Protein AF-A0A8B7YU16-F1 (afdb_monomer)

Foldseek 3Di:
DPPVVVVVVVVVVVVVCVQPPAPPLPPFDDDFLLRVLLPFQWKFWWAFADWADDPPDDSQAFTWTWTQTQFTLHHDDDDRIATAGQAHNNDNQRHAHRDHRAIWTAGWDADPVGHTYGPRNNHPYRTHHLALRNVLSNCNNRPPCCVGHVPSVVSPPPDPDDDPPPPPPPDDDDDDDDD

Secondary structure (DSSP, 8-state):
--HHHHHHHHHHHHHHGGG------TT-----HHHHHHH-SEEEEEEEEEEEEPTTS-TTTEEEEEEEEEEEEES---SSEEEEEEEES-BTTB-----TT-EEEEEEEE-TTS-EEE--TT-S-SEE---HHHHHHHHHHH--HHHH-HHHHHHH---S-------------------

Organism: Acanthaster planci (NCBI:txid133434)

Nearest PDB structures (foldseek):
  6n9d-assembly1_B  TM=6.594E-01  e=6.783E-03  Homo sapiens
  6xzu-assembly1_B  TM=5.189E-01  e=7.660E-03  Mus musculus
  7s7m-assembly1_B  TM=6.108E-01  e=1.246E-02  Homo sapiens
  7tv9-assembly1_B  TM=4.986E-01  e=6.911E-01  Homo sapiens
  4pz8-assembly1_A  TM=2.673E-01  e=3.573E+00  Schizosaccharomyces pombe 972h-

Radius of gyration: 23.82 Å; Cα contacts (8 Å, |Δi|>4): 298; chains: 1; bounding box: 77×37×72 Å

Mean predicted aligned error: 12.72 Å

InterPro domains:
  IPR040311 Coiled-coil domain-containing protein 3 [PTHR31663] (6-141)

Sequence (179 aa):
MTRLKFLSVMLAVLAFCRVCWPCSVIDWKPMTVAEQAAKAKIIVYGTVEVHHKMPDVPLDRAYIAEMNVTCNLKGDVQPPRINISEAGELTSCHHTLLPVDGTYITFLERNEDGNLVPDEVNYLSVAFPPTKENVQGVAEAVGNLKDKCPQIAHLGNGSKGVSVSVMFILSLTMAAIIL

Solvent-accessible surface area (backbone atoms only — not comparable to full-atom values): 10460 Å² total; per-residue (Å²): 140,68,73,70,62,54,54,56,54,52,51,52,54,59,59,61,55,69,79,63,70,71,67,79,56,79,86,67,61,96,71,54,58,28,61,48,44,57,68,41,62,24,31,37,31,30,33,24,71,46,78,42,74,40,87,100,42,58,61,93,36,17,20,26,35,33,28,42,45,75,25,65,60,37,61,90,80,69,73,54,59,44,61,32,35,70,26,24,52,65,48,90,60,32,53,36,72,70,56,66,78,38,54,32,39,36,31,26,40,63,51,97,86,62,47,37,26,66,54,37,87,71,48,83,59,42,62,39,59,82,42,44,67,49,36,34,23,35,34,74,44,59,47,68,38,56,81,47,32,59,88,55,32,72,50,37,64,68,70,94,75,77,89,74,78,80,76,82,80,80,77,86,78,88,79,88,80,92,132

pLDDT: mean 78.7, std 20.64, range [34.38, 98.31]

Structure (mmCIF, N/CA/C/O backbone):
data_AF-A0A8B7YU16-F1
#
_entry.id   AF-A0A8B7YU16-F1
#
loop_
_atom_site.group_PDB
_atom_site.id
_atom_site.type_symbol
_atom_site.label_atom_id
_atom_site.label_alt_id
_atom_site.label_comp_id
_atom_site.label_asym_id
_atom_site.label_entity_id
_atom_site.label_seq_id
_atom_site.pdbx_PDB_ins_code
_atom_site.Cartn_x
_atom_site.Cartn_y
_atom_site.Cartn_z
_atom_site.occupancy
_atom_site.B_iso_or_equiv
_atom_site.auth_seq_id
_atom_site.auth_comp_id
_atom_site.auth_asym_id
_atom_site.auth_atom_id
_atom_site.pdbx_PDB_model_num
ATOM 1 N N . MET A 1 1 ? 59.399 -3.143 -1.579 1.00 51.62 1 MET A N 1
ATOM 2 C CA . MET A 1 1 ? 58.270 -3.909 -2.167 1.00 51.62 1 MET A CA 1
ATOM 3 C C . MET A 1 1 ? 57.020 -4.000 -1.264 1.00 51.62 1 MET A C 1
ATOM 5 O O . MET A 1 1 ? 56.177 -4.854 -1.490 1.00 51.62 1 MET A O 1
ATOM 9 N N . THR A 1 2 ? 56.819 -3.105 -0.286 1.00 54.03 2 THR A N 1
ATOM 10 C CA . THR A 1 2 ? 55.667 -3.150 0.651 1.00 54.03 2 THR A CA 1
ATOM 11 C C . THR A 1 2 ? 54.651 -2.017 0.467 1.00 54.03 2 THR A C 1
ATOM 13 O O . THR A 1 2 ? 53.505 -2.161 0.874 1.00 54.03 2 THR A O 1
ATOM 16 N N . ARG A 1 3 ? 55.015 -0.914 -0.204 1.00 49.66 3 ARG A N 1
ATOM 17 C CA . ARG A 1 3 ? 54.128 0.254 -0.386 1.00 49.66 3 ARG A CA 1
ATOM 18 C C . ARG A 1 3 ? 53.048 0.080 -1.463 1.00 49.66 3 ARG A C 1
ATOM 20 O O . ARG A 1 3 ? 52.014 0.729 -1.388 1.00 49.66 3 ARG A O 1
ATOM 27 N N . LEU A 1 4 ? 53.248 -0.831 -2.419 1.00 51.53 4 LEU A N 1
ATOM 28 C CA . LEU A 1 4 ? 52.303 -1.062 -3.522 1.00 51.53 4 LEU A CA 1
ATOM 29 C C . LEU A 1 4 ? 51.058 -1.862 -3.085 1.00 51.53 4 LEU A C 1
ATOM 31 O O . LEU A 1 4 ? 49.984 -1.692 -3.651 1.00 51.53 4 LEU A O 1
ATOM 35 N N . LYS A 1 5 ? 51.180 -2.692 -2.038 1.00 50.16 5 LYS A N 1
ATOM 36 C CA . LYS A 1 5 ? 50.068 -3.507 -1.516 1.00 50.16 5 LYS A CA 1
ATOM 37 C C . LYS A 1 5 ? 49.061 -2.695 -0.690 1.00 50.16 5 LYS A C 1
ATOM 39 O O . LYS A 1 5 ? 47.880 -3.011 -0.709 1.00 50.16 5 LYS A O 1
ATOM 44 N N . PHE A 1 6 ? 49.497 -1.621 -0.026 1.00 52.03 6 PHE A N 1
ATOM 45 C CA . PHE A 1 6 ? 48.610 -0.757 0.768 1.00 52.03 6 PHE A CA 1
ATOM 46 C C . PHE A 1 6 ? 47.671 0.099 -0.094 1.00 52.03 6 PHE A C 1
ATOM 48 O O . PHE A 1 6 ? 46.510 0.287 0.264 1.00 52.03 6 PHE A O 1
ATOM 55 N N . LEU A 1 7 ? 48.142 0.565 -1.254 1.00 55.22 7 LEU A N 1
ATOM 56 C CA . LEU A 1 7 ? 47.326 1.343 -2.194 1.00 55.22 7 LEU A CA 1
ATOM 57 C C . LEU A 1 7 ? 46.191 0.508 -2.806 1.00 55.22 7 LEU A C 1
ATOM 59 O O . LEU A 1 7 ? 45.081 1.006 -2.949 1.00 55.22 7 LEU A O 1
ATOM 63 N N . SER A 1 8 ? 46.443 -0.772 -3.094 1.00 56.72 8 SER A N 1
ATOM 64 C CA . SER A 1 8 ? 45.432 -1.702 -3.617 1.00 56.72 8 SER A CA 1
ATOM 65 C C . SER A 1 8 ? 44.295 -1.966 -2.624 1.00 56.72 8 SER A C 1
ATOM 67 O O . SER A 1 8 ? 43.139 -2.027 -3.034 1.00 56.72 8 SER A O 1
ATOM 69 N N . VAL A 1 9 ? 44.606 -2.088 -1.330 1.00 58.31 9 VAL A N 1
ATOM 70 C CA . VAL A 1 9 ? 43.597 -2.316 -0.283 1.00 58.31 9 VAL A CA 1
ATOM 71 C C . VAL A 1 9 ? 42.770 -1.051 -0.042 1.00 58.31 9 VAL A C 1
ATOM 73 O O . VAL A 1 9 ? 41.549 -1.130 0.040 1.00 58.31 9 VAL A O 1
ATOM 76 N N . MET A 1 10 ? 43.400 0.127 -0.016 1.00 57.16 10 MET A N 1
ATOM 77 C CA . MET A 1 10 ? 42.685 1.404 0.128 1.00 57.16 10 MET A CA 1
ATOM 78 C C . MET A 1 10 ? 41.758 1.704 -1.057 1.00 57.16 10 MET A C 1
ATOM 80 O O . MET A 1 10 ? 40.648 2.190 -0.850 1.00 57.16 10 MET A O 1
ATOM 84 N N . LEU A 1 11 ? 42.160 1.365 -2.288 1.00 55.97 11 LEU A N 1
ATOM 85 C CA . LEU A 1 11 ? 41.307 1.539 -3.468 1.00 55.97 11 LEU A CA 1
ATOM 86 C C . LEU A 1 11 ? 40.109 0.572 -3.467 1.00 55.97 11 LEU A C 1
ATOM 88 O O . LEU A 1 11 ? 39.018 0.962 -3.871 1.00 55.97 11 LEU A O 1
ATOM 92 N N . ALA A 1 12 ? 40.287 -0.657 -2.968 1.00 58.22 12 ALA A N 1
ATOM 93 C CA . ALA A 1 12 ? 39.203 -1.631 -2.825 1.00 58.22 12 ALA A CA 1
ATOM 94 C C . ALA A 1 12 ? 38.187 -1.219 -1.743 1.00 58.22 12 ALA A C 1
ATOM 96 O O . ALA A 1 12 ? 36.984 -1.350 -1.955 1.00 58.22 12 ALA A O 1
ATOM 97 N N . VAL A 1 13 ? 38.651 -0.652 -0.623 1.00 56.44 13 VAL A N 1
ATOM 98 C CA . VAL A 1 13 ? 37.781 -0.122 0.445 1.00 56.44 13 VAL A CA 1
ATOM 99 C C . VAL A 1 13 ? 37.020 1.126 -0.024 1.00 56.44 13 VAL A C 1
ATOM 101 O O . VAL A 1 13 ? 35.819 1.238 0.208 1.00 56.44 13 VAL A O 1
ATOM 104 N N . LEU A 1 14 ? 37.672 2.034 -0.759 1.00 55.12 14 LEU A N 1
ATOM 105 C CA . LEU A 1 14 ? 37.019 3.219 -1.335 1.00 55.12 14 LEU A CA 1
ATOM 106 C C . LEU A 1 14 ? 36.038 2.878 -2.470 1.00 55.12 14 LEU A C 1
ATOM 108 O O . LEU A 1 14 ? 35.061 3.601 -2.662 1.00 55.12 14 LEU A O 1
ATOM 112 N N . ALA A 1 15 ? 36.265 1.784 -3.205 1.00 55.97 15 ALA A N 1
ATOM 113 C CA . ALA A 1 15 ? 35.318 1.274 -4.195 1.00 55.97 15 ALA A CA 1
ATOM 114 C C . ALA A 1 15 ? 34.089 0.618 -3.539 1.00 55.97 15 ALA A C 1
ATOM 116 O O . ALA A 1 15 ? 32.978 0.791 -4.036 1.00 55.97 15 ALA A O 1
ATOM 117 N N . PHE A 1 16 ? 34.261 -0.056 -2.395 1.00 50.69 16 PHE A N 1
ATOM 118 C CA . PHE A 1 16 ? 33.157 -0.663 -1.638 1.00 50.69 16 PHE A CA 1
ATOM 119 C C . PHE A 1 16 ? 32.229 0.372 -0.974 1.00 50.69 16 PHE A C 1
ATOM 121 O O . PHE A 1 16 ? 31.035 0.122 -0.834 1.00 50.69 16 PHE A O 1
ATOM 128 N N . CYS A 1 17 ? 32.727 1.565 -0.634 1.00 49.09 17 CYS A N 1
ATOM 129 C CA . CYS A 1 17 ? 31.910 2.627 -0.030 1.00 49.09 17 CYS A CA 1
ATOM 130 C C . CYS A 1 17 ? 31.016 3.399 -1.018 1.00 49.09 17 CYS A C 1
ATOM 132 O O . CYS A 1 17 ? 30.201 4.206 -0.577 1.00 49.09 17 CYS A O 1
ATOM 134 N N . ARG A 1 18 ? 31.128 3.188 -2.339 1.00 48.88 18 ARG A N 1
ATOM 135 C CA . ARG A 1 18 ? 30.272 3.896 -3.316 1.00 48.88 18 ARG A CA 1
ATOM 136 C C . ARG A 1 18 ? 28.843 3.354 -3.408 1.00 48.88 18 ARG A C 1
ATOM 138 O O . ARG A 1 18 ? 28.005 4.019 -4.003 1.00 48.88 18 ARG A O 1
ATOM 145 N N . VAL A 1 19 ? 28.563 2.188 -2.822 1.00 53.03 19 VAL A N 1
ATOM 146 C CA . VAL A 1 19 ? 27.235 1.543 -2.869 1.00 53.03 19 VAL A CA 1
ATOM 147 C C . VAL A 1 19 ? 26.392 1.848 -1.620 1.00 53.03 19 VAL A C 1
ATOM 149 O O . VAL A 1 19 ? 25.196 1.594 -1.604 1.00 53.03 19 VAL A O 1
ATOM 152 N N . CYS A 1 20 ? 26.973 2.480 -0.599 1.00 48.78 20 CYS A N 1
ATOM 153 C CA . CYS A 1 20 ? 26.235 2.967 0.562 1.00 48.78 20 CYS A CA 1
ATOM 154 C C . CYS A 1 20 ? 26.074 4.482 0.457 1.00 48.78 20 CYS A C 1
ATOM 156 O O . CYS A 1 20 ? 26.735 5.227 1.176 1.00 48.78 20 CYS A O 1
ATOM 158 N N . TRP A 1 21 ? 25.219 4.959 -0.448 1.00 47.16 21 TRP A N 1
ATOM 159 C CA . TRP A 1 21 ? 24.573 6.244 -0.193 1.00 47.16 21 TRP A CA 1
ATOM 160 C C . TRP A 1 21 ? 23.462 5.944 0.814 1.00 47.16 21 TRP A C 1
ATOM 162 O O . TRP A 1 21 ? 22.454 5.342 0.431 1.00 47.16 21 TRP A O 1
ATOM 172 N N . PRO A 1 22 ? 23.656 6.239 2.117 1.00 54.41 22 PRO A N 1
ATOM 173 C CA . PRO A 1 22 ? 22.547 6.148 3.048 1.00 54.41 22 PRO A CA 1
ATOM 174 C C . PRO A 1 22 ? 21.456 7.073 2.523 1.00 54.41 22 PRO A C 1
ATOM 176 O O . PRO A 1 22 ? 21.757 8.134 1.970 1.00 54.41 22 PRO A O 1
ATOM 179 N N . CYS A 1 23 ? 20.200 6.679 2.691 1.00 58.44 23 CYS A N 1
ATOM 180 C CA . CYS A 1 23 ? 19.100 7.607 2.502 1.00 58.44 23 CYS A CA 1
ATOM 181 C C . CYS A 1 23 ? 19.334 8.795 3.411 1.00 58.44 23 CYS A C 1
ATOM 183 O O . CYS A 1 23 ? 19.120 8.720 4.620 1.00 58.44 23 CYS A O 1
ATOM 185 N N . SER A 1 24 ? 19.821 9.888 2.834 1.00 54.00 24 SER A N 1
ATOM 186 C CA . SER A 1 24 ? 19.860 11.163 3.517 1.00 54.00 24 SER A CA 1
ATOM 187 C C . SER A 1 24 ? 18.452 11.713 3.446 1.00 54.00 24 SER A C 1
ATOM 189 O O . SER A 1 24 ? 18.158 12.628 2.679 1.00 54.00 24 SER A O 1
ATOM 191 N N . VAL A 1 25 ? 17.567 11.124 4.240 1.00 58.50 25 VAL A N 1
ATOM 192 C CA . VAL A 1 25 ? 16.326 11.783 4.585 1.00 58.50 25 VAL A CA 1
ATOM 193 C C . VAL A 1 25 ? 16.723 12.914 5.532 1.00 58.50 25 VAL A C 1
ATOM 195 O O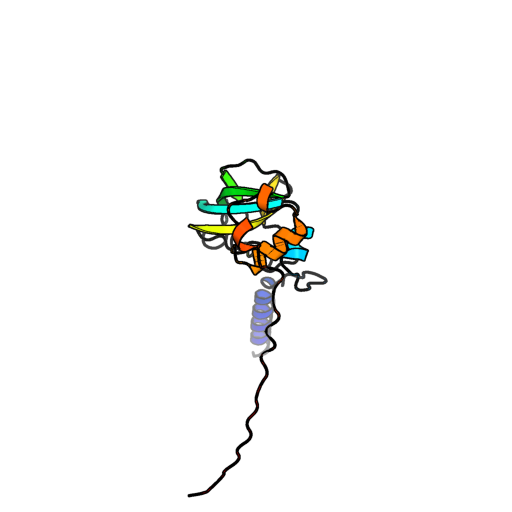 . VAL A 1 25 ? 16.916 12.712 6.731 1.00 58.50 25 VAL A O 1
ATOM 198 N N . ILE A 1 26 ? 16.999 14.085 4.958 1.00 55.53 26 ILE A N 1
ATOM 199 C CA . ILE A 1 26 ? 17.327 15.291 5.720 1.00 55.53 26 ILE A CA 1
ATOM 200 C C . ILE A 1 26 ? 16.131 15.551 6.649 1.00 55.53 26 ILE A C 1
ATOM 202 O O . ILE A 1 26 ? 14.987 15.526 6.199 1.00 55.53 26 ILE A O 1
ATOM 206 N N . ASP A 1 27 ? 16.394 15.723 7.947 1.00 64.88 27 ASP A N 1
ATOM 207 C CA . ASP A 1 27 ? 15.379 15.936 8.990 1.00 64.88 27 ASP A CA 1
ATOM 208 C C . ASP A 1 27 ? 14.404 14.761 9.230 1.00 64.88 27 ASP A C 1
ATOM 210 O O . ASP A 1 27 ? 13.231 14.966 9.567 1.00 64.88 27 ASP A O 1
ATOM 214 N N . TRP A 1 28 ? 14.875 13.510 9.106 1.00 70.19 28 TRP A N 1
ATOM 215 C CA . TRP A 1 28 ? 14.060 12.347 9.480 1.00 70.19 28 TRP A CA 1
ATOM 216 C C . TRP A 1 28 ? 13.655 12.370 10.953 1.00 70.19 28 TRP A C 1
ATOM 218 O O . TRP A 1 28 ? 14.490 12.473 11.857 1.00 70.19 28 TRP A O 1
ATOM 228 N N . LYS A 1 29 ? 12.355 12.209 11.199 1.00 75.56 29 LYS A N 1
ATOM 229 C CA . LYS A 1 29 ? 11.795 12.011 12.533 1.00 75.56 29 LYS A CA 1
ATOM 230 C C . LYS A 1 29 ? 10.679 10.971 12.446 1.00 75.56 29 LYS A C 1
ATOM 232 O O . LYS A 1 29 ? 9.865 11.064 11.528 1.00 75.56 29 LYS A O 1
ATOM 237 N N . PRO A 1 30 ? 10.583 10.030 13.404 1.00 77.38 30 PRO A N 1
ATOM 238 C CA . PRO A 1 30 ? 9.468 9.095 13.445 1.00 77.38 30 PRO A CA 1
ATOM 239 C C . PRO A 1 30 ? 8.135 9.848 13.467 1.00 77.38 30 PRO A C 1
ATOM 241 O O . PRO A 1 30 ? 7.956 10.757 14.282 1.00 77.38 30 PRO A O 1
ATOM 244 N N . MET A 1 31 ? 7.213 9.451 12.593 1.00 85.25 31 MET A N 1
ATOM 245 C CA . MET A 1 31 ? 5.842 9.959 12.558 1.00 85.25 31 MET A CA 1
ATOM 246 C C . MET A 1 31 ? 4.865 8.843 12.901 1.00 85.25 31 MET A C 1
ATOM 248 O O . MET A 1 31 ? 5.019 7.700 12.464 1.00 85.25 31 MET A O 1
ATOM 252 N N . THR A 1 32 ? 3.841 9.193 13.666 1.00 89.50 32 THR A N 1
ATOM 253 C CA . THR A 1 32 ? 2.701 8.325 13.961 1.00 89.50 32 THR A CA 1
ATOM 254 C C . THR A 1 32 ? 1.875 8.058 12.702 1.00 89.50 32 THR A C 1
ATOM 256 O O . THR A 1 32 ? 1.893 8.838 11.751 1.00 89.50 32 THR A O 1
ATOM 259 N N . VAL A 1 33 ? 1.087 6.980 12.706 1.00 90.56 33 VAL A N 1
ATOM 260 C CA . VAL A 1 33 ? 0.175 6.658 11.593 1.00 90.56 33 VAL A CA 1
ATOM 261 C C . VAL A 1 33 ? -0.801 7.805 11.312 1.00 90.56 33 VAL A C 1
ATOM 263 O O . VAL A 1 33 ? -1.093 8.078 10.153 1.00 90.56 33 VAL A O 1
ATOM 266 N N . ALA A 1 34 ? -1.262 8.519 12.344 1.00 91.56 34 ALA A N 1
ATOM 267 C CA . ALA A 1 34 ? -2.143 9.676 12.187 1.00 91.56 34 ALA A CA 1
ATOM 268 C C . ALA A 1 34 ? -1.462 10.835 11.442 1.00 91.56 34 ALA A C 1
ATOM 270 O O . ALA A 1 34 ? -2.034 11.397 10.509 1.00 91.56 34 ALA A O 1
ATOM 271 N N . GLU A 1 35 ? -0.219 11.166 11.806 1.00 91.06 35 GLU A N 1
ATOM 272 C CA . GLU A 1 35 ? 0.568 12.202 11.125 1.00 91.06 35 GLU A CA 1
ATOM 273 C C . GLU A 1 35 ? 0.855 11.829 9.666 1.00 91.06 35 GLU A C 1
ATOM 275 O O . GLU A 1 35 ? 0.750 12.677 8.777 1.00 91.06 35 GLU A O 1
ATOM 280 N N . GLN A 1 36 ? 1.170 10.557 9.412 1.00 90.94 36 GLN A N 1
ATOM 281 C CA . GLN A 1 36 ? 1.380 10.038 8.063 1.00 90.94 36 GLN A CA 1
ATOM 282 C C . GLN A 1 36 ? 0.087 10.089 7.238 1.00 90.94 36 GLN A C 1
ATOM 284 O O . GLN A 1 36 ? 0.076 10.648 6.146 1.00 90.94 36 GLN A O 1
ATOM 289 N N . ALA A 1 37 ? -1.036 9.617 7.784 1.00 92.38 37 ALA A N 1
ATOM 290 C CA . ALA A 1 37 ? -2.339 9.655 7.121 1.00 92.38 37 ALA A CA 1
ATOM 291 C C . ALA A 1 37 ? -2.823 11.095 6.840 1.00 92.38 37 ALA A C 1
ATOM 293 O O . ALA A 1 37 ? -3.486 11.368 5.832 1.00 92.38 37 ALA A O 1
ATOM 294 N N . ALA A 1 38 ? -2.479 12.053 7.707 1.00 92.31 38 ALA A N 1
ATOM 295 C CA . ALA A 1 38 ? -2.780 13.463 7.480 1.00 92.31 38 ALA A CA 1
ATOM 296 C C . ALA A 1 38 ? -2.050 14.004 6.238 1.00 92.31 38 ALA A C 1
ATOM 298 O O . ALA A 1 38 ? -2.657 14.732 5.445 1.00 92.31 38 ALA A O 1
ATOM 299 N N . LYS A 1 39 ? -0.790 13.597 6.032 1.00 91.38 39 LYS A N 1
ATOM 300 C CA . LYS A 1 39 ? 0.047 13.995 4.888 1.00 91.38 39 LYS A CA 1
ATOM 301 C C . LYS A 1 39 ? -0.255 13.225 3.604 1.00 91.38 39 LYS A C 1
ATOM 303 O O . LYS A 1 39 ? -0.237 13.832 2.536 1.00 91.38 39 LYS A O 1
ATOM 308 N N . ALA A 1 40 ? -0.585 11.941 3.717 1.00 92.31 40 ALA A N 1
ATOM 309 C CA . ALA A 1 40 ? -0.841 11.062 2.584 1.00 92.31 40 ALA A CA 1
ATOM 310 C C . ALA A 1 40 ? -1.929 11.628 1.668 1.00 92.31 40 ALA A C 1
ATOM 312 O O . ALA A 1 40 ? -3.003 12.029 2.130 1.00 92.31 40 ALA A O 1
ATOM 313 N N . LYS A 1 41 ? -1.677 11.654 0.359 1.00 93.62 41 LYS A N 1
ATOM 314 C CA . LYS A 1 41 ? -2.662 12.141 -0.624 1.00 93.62 41 LYS A CA 1
ATOM 315 C C . LYS A 1 41 ? -3.725 11.090 -0.915 1.00 93.62 41 LYS A C 1
ATOM 317 O O . LYS A 1 41 ? -4.895 11.438 -1.080 1.00 93.62 41 LYS A O 1
ATOM 322 N N . ILE A 1 42 ? -3.320 9.822 -0.963 1.00 95.88 42 ILE A N 1
ATOM 323 C CA . ILE A 1 42 ? -4.186 8.683 -1.253 1.00 95.88 42 ILE A CA 1
ATOM 324 C C . ILE A 1 42 ? -4.045 7.661 -0.124 1.00 95.88 42 ILE A C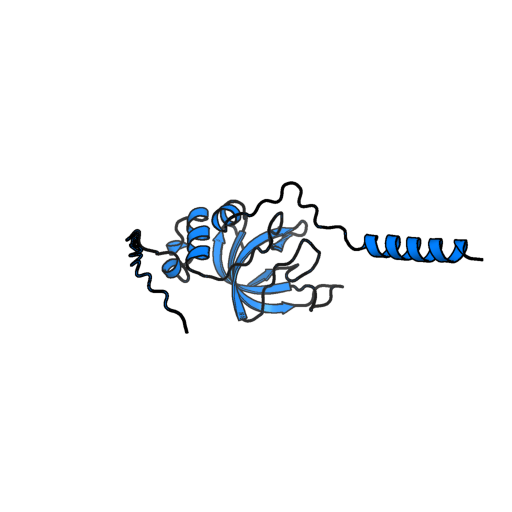 1
ATOM 326 O O . ILE A 1 42 ? -2.938 7.347 0.305 1.00 95.88 42 ILE A O 1
ATOM 330 N N . ILE A 1 43 ? -5.173 7.151 0.368 1.00 96.19 43 ILE A N 1
ATOM 331 C CA . ILE A 1 43 ? -5.220 6.102 1.389 1.00 96.19 43 ILE A CA 1
ATOM 332 C C . ILE A 1 43 ? -6.248 5.069 0.954 1.00 96.19 43 ILE A C 1
ATOM 334 O O . ILE A 1 43 ? -7.432 5.382 0.807 1.00 96.19 43 ILE A O 1
ATOM 338 N N . VAL A 1 44 ? -5.803 3.827 0.812 1.00 96.94 44 VAL A N 1
ATOM 339 C CA . VAL A 1 44 ? -6.652 2.696 0.435 1.00 96.94 44 VAL A CA 1
ATOM 340 C C . VAL A 1 44 ? -6.589 1.604 1.489 1.00 96.94 44 VAL A C 1
ATOM 342 O O . VAL A 1 44 ? -5.606 1.477 2.215 1.00 96.94 44 VAL A O 1
ATOM 345 N N . TYR A 1 45 ? -7.654 0.816 1.573 1.00 96.94 45 TYR A N 1
ATOM 346 C CA . TYR A 1 45 ? -7.690 -0.423 2.335 1.00 96.94 45 TYR A CA 1
ATOM 347 C C . TYR A 1 45 ? -8.064 -1.569 1.402 1.00 96.94 45 TYR A C 1
ATOM 349 O O . TYR A 1 45 ? -9.077 -1.487 0.701 1.00 96.94 45 TYR A O 1
ATOM 357 N N . GLY A 1 46 ? -7.260 -2.627 1.392 1.00 97.25 46 GLY A N 1
ATOM 358 C CA . GLY A 1 46 ? -7.449 -3.738 0.470 1.00 97.25 46 GLY A CA 1
ATOM 359 C C . GLY A 1 46 ? -6.510 -4.906 0.718 1.00 97.25 46 GLY A C 1
ATOM 360 O O . GLY A 1 46 ? -5.654 -4.863 1.606 1.00 97.25 46 GLY A O 1
ATOM 361 N N . THR A 1 47 ? -6.693 -5.947 -0.086 1.00 98.25 47 THR A N 1
ATOM 362 C CA . THR A 1 47 ? -5.921 -7.192 -0.036 1.00 98.25 47 THR A CA 1
ATOM 363 C C . THR A 1 47 ? -5.059 -7.314 -1.285 1.00 98.25 47 THR A C 1
ATOM 365 O O . THR A 1 47 ? -5.524 -7.047 -2.392 1.00 98.25 47 THR A O 1
ATOM 368 N N . VAL A 1 48 ? -3.798 -7.698 -1.117 1.00 98.25 48 VAL A N 1
ATOM 369 C CA . VAL A 1 48 ? -2.876 -7.940 -2.231 1.00 98.25 48 VAL A CA 1
ATOM 370 C C . VAL A 1 48 ? -3.179 -9.308 -2.833 1.00 98.25 48 VAL A C 1
ATOM 372 O O . VAL A 1 48 ? -3.130 -10.311 -2.126 1.00 98.25 48 VAL A O 1
ATOM 375 N N . GLU A 1 49 ? -3.478 -9.358 -4.129 1.00 97.88 49 GLU A N 1
ATOM 376 C CA . GLU A 1 49 ? -3.832 -10.608 -4.815 1.00 97.88 49 GLU A CA 1
ATOM 377 C C . GLU A 1 49 ? -2.627 -11.220 -5.537 1.00 97.88 49 GLU A C 1
ATOM 379 O O . GLU A 1 49 ? -2.422 -12.430 -5.488 1.00 97.88 49 GLU A O 1
ATOM 384 N N . VAL A 1 50 ? -1.829 -10.399 -6.227 1.00 97.62 50 VAL A N 1
ATOM 385 C CA . VAL A 1 50 ? -0.751 -10.875 -7.108 1.00 97.62 50 VAL A CA 1
ATOM 386 C C . VAL A 1 50 ? 0.423 -9.897 -7.121 1.00 97.62 50 VAL A C 1
ATOM 388 O O . VAL A 1 50 ? 0.247 -8.682 -7.034 1.00 97.62 50 VAL A O 1
ATOM 391 N N . HIS A 1 51 ? 1.635 -10.435 -7.282 1.00 97.62 51 HIS A N 1
ATOM 392 C CA . HIS A 1 51 ? 2.825 -9.664 -7.643 1.00 97.62 51 HIS A CA 1
ATOM 393 C C . HIS A 1 51 ? 3.139 -9.824 -9.124 1.00 97.62 51 HIS A C 1
ATOM 395 O O . HIS A 1 51 ? 3.266 -10.941 -9.628 1.00 97.62 51 HIS A O 1
ATOM 401 N N . HIS A 1 52 ? 3.339 -8.702 -9.804 1.00 96.44 52 HIS A N 1
ATOM 402 C CA . HIS A 1 52 ? 3.824 -8.660 -11.175 1.00 96.44 52 HIS A CA 1
ATOM 403 C C . HIS A 1 52 ? 5.262 -8.158 -11.209 1.00 96.44 52 HIS A C 1
ATOM 405 O O . HIS A 1 52 ? 5.691 -7.333 -10.398 1.00 96.44 52 HIS A O 1
ATOM 411 N N . LYS A 1 53 ? 6.021 -8.647 -12.187 1.00 94.50 53 LYS A N 1
ATOM 412 C CA . LYS A 1 53 ? 7.410 -8.243 -12.377 1.00 94.50 53 LYS A CA 1
ATOM 413 C C . LYS A 1 53 ? 7.487 -6.813 -12.925 1.00 94.50 53 LYS A C 1
ATOM 415 O O . LYS A 1 53 ? 6.815 -6.487 -13.900 1.00 94.50 53 LYS A O 1
ATOM 420 N N . MET A 1 54 ? 8.371 -6.001 -12.351 1.00 91.50 54 MET A N 1
ATOM 421 C CA . MET A 1 54 ? 8.769 -4.717 -12.931 1.00 91.50 54 MET A CA 1
ATOM 422 C C . MET A 1 54 ? 9.794 -4.917 -14.064 1.00 91.50 54 MET A C 1
ATOM 424 O O . MET A 1 54 ? 10.624 -5.831 -13.987 1.00 91.50 54 MET A O 1
ATOM 428 N N . PRO A 1 55 ? 9.789 -4.075 -15.112 1.00 89.81 55 PRO A N 1
ATOM 429 C CA . PRO A 1 55 ? 10.857 -4.075 -16.109 1.00 89.81 55 PRO A CA 1
ATOM 430 C C . PRO A 1 55 ? 12.222 -3.908 -15.434 1.00 89.81 55 PRO A C 1
ATOM 432 O O . PRO A 1 55 ? 12.377 -3.070 -14.553 1.00 89.81 55 PRO A O 1
ATOM 435 N N . ASP A 1 56 ? 13.191 -4.738 -15.819 1.00 88.62 56 ASP A N 1
ATOM 436 C CA . ASP A 1 56 ? 14.597 -4.646 -15.392 1.00 88.62 56 ASP A CA 1
ATOM 437 C C . ASP A 1 56 ? 14.886 -4.735 -13.879 1.00 88.62 56 ASP A C 1
ATOM 439 O O . ASP A 1 56 ? 16.045 -4.645 -13.468 1.00 88.62 56 ASP A O 1
ATOM 443 N N . VAL A 1 57 ? 13.878 -5.018 -13.047 1.00 87.75 57 VAL A N 1
ATOM 444 C CA . VAL A 1 57 ? 14.044 -5.253 -11.608 1.00 87.75 57 VAL A CA 1
ATOM 445 C C . VAL A 1 57 ? 13.671 -6.703 -11.264 1.00 87.75 57 VAL A C 1
ATOM 447 O O . VAL A 1 57 ? 12.618 -7.198 -11.681 1.00 87.75 57 VAL A O 1
ATOM 450 N N . PRO A 1 58 ? 14.541 -7.440 -10.550 1.00 86.75 58 PRO A N 1
ATOM 451 C CA . PRO A 1 58 ? 14.207 -8.760 -10.024 1.00 86.75 58 PRO A CA 1
ATOM 452 C C . PRO A 1 58 ? 13.001 -8.714 -9.072 1.00 86.75 58 PRO A C 1
ATOM 454 O O . PRO A 1 58 ? 12.902 -7.809 -8.246 1.00 86.75 58 PRO A O 1
ATOM 457 N N . LEU A 1 59 ? 12.104 -9.702 -9.178 1.00 85.81 59 LEU A N 1
ATOM 458 C CA . LEU A 1 59 ? 10.851 -9.758 -8.407 1.00 85.81 59 LEU A CA 1
ATOM 459 C C . LEU A 1 59 ? 11.086 -9.838 -6.889 1.00 85.81 59 LEU A C 1
ATOM 461 O O . LEU A 1 59 ? 10.300 -9.316 -6.112 1.00 85.81 59 LEU A O 1
ATOM 465 N N . ASP A 1 60 ? 12.172 -10.486 -6.472 1.00 87.75 60 ASP A N 1
ATOM 466 C CA . ASP A 1 60 ? 12.609 -10.593 -5.077 1.00 87.75 60 ASP A CA 1
ATOM 467 C C . ASP A 1 60 ? 13.095 -9.260 -4.494 1.00 87.75 60 ASP A C 1
ATOM 469 O O . ASP A 1 60 ? 13.177 -9.124 -3.277 1.00 87.75 60 ASP A O 1
ATOM 473 N N . ARG A 1 61 ? 13.399 -8.279 -5.353 1.00 88.81 61 ARG A N 1
ATOM 474 C CA . ARG A 1 61 ? 13.756 -6.922 -4.945 1.00 88.81 61 ARG A CA 1
ATOM 475 C C . ARG A 1 61 ? 12.542 -6.008 -4.950 1.00 88.81 61 ARG A C 1
ATOM 477 O O . ARG A 1 61 ? 12.223 -5.437 -3.919 1.00 88.81 61 ARG A O 1
ATOM 484 N N . ALA A 1 62 ? 11.878 -5.857 -6.092 1.00 93.06 62 ALA A N 1
ATOM 485 C CA . ALA A 1 62 ? 10.713 -4.990 -6.211 1.00 93.06 62 ALA A CA 1
ATOM 486 C C . ALA A 1 62 ? 9.714 -5.515 -7.241 1.00 93.06 62 ALA A C 1
ATOM 488 O O . ALA A 1 62 ? 10.057 -6.267 -8.158 1.00 93.06 62 ALA A O 1
ATOM 489 N N . TYR A 1 63 ? 8.463 -5.107 -7.081 1.00 95.88 63 TYR A N 1
ATOM 490 C CA . TYR A 1 63 ? 7.339 -5.628 -7.838 1.00 95.88 63 TYR A CA 1
ATOM 491 C C . TYR A 1 63 ? 6.213 -4.604 -7.957 1.00 95.88 63 TYR A C 1
ATOM 493 O O . TYR A 1 63 ? 6.140 -3.612 -7.233 1.00 95.88 63 TYR A O 1
ATOM 501 N N . ILE A 1 64 ? 5.307 -4.877 -8.892 1.00 97.06 64 ILE A N 1
ATOM 502 C CA . ILE A 1 64 ? 4.002 -4.226 -8.947 1.00 97.06 64 ILE A CA 1
ATOM 503 C C . ILE A 1 64 ? 3.042 -5.102 -8.142 1.00 97.06 64 ILE A C 1
ATOM 505 O O . ILE A 1 64 ? 2.824 -6.261 -8.494 1.00 97.06 64 ILE A O 1
ATOM 509 N N . ALA A 1 65 ? 2.478 -4.573 -7.062 1.00 97.56 65 ALA A N 1
ATOM 510 C CA . ALA A 1 65 ? 1.456 -5.261 -6.282 1.00 97.56 65 ALA A CA 1
ATOM 511 C C . ALA A 1 65 ? 0.067 -4.950 -6.857 1.00 97.56 65 ALA A C 1
ATOM 513 O O . ALA A 1 65 ? -0.368 -3.797 -6.850 1.00 97.56 65 ALA A O 1
ATOM 514 N N . GLU A 1 66 ? -0.638 -5.971 -7.342 1.00 97.94 66 GLU A N 1
ATOM 515 C CA . GLU A 1 66 ? -2.059 -5.865 -7.673 1.00 97.94 66 GLU A CA 1
ATOM 516 C C . GLU A 1 66 ? -2.868 -6.004 -6.382 1.00 97.94 66 GLU A C 1
ATOM 518 O O . GLU A 1 66 ? -2.836 -7.041 -5.712 1.00 97.94 66 GLU A O 1
ATOM 523 N N . MET A 1 67 ? -3.581 -4.942 -6.021 1.00 98.31 67 MET A N 1
ATOM 524 C CA . MET A 1 67 ? -4.406 -4.887 -4.821 1.00 98.31 67 MET A CA 1
ATOM 525 C C . MET A 1 67 ? -5.880 -4.807 -5.195 1.00 98.31 67 MET A C 1
ATOM 527 O O . MET A 1 67 ? -6.297 -3.948 -5.976 1.00 98.31 67 MET A O 1
ATOM 531 N N . ASN A 1 68 ? -6.675 -5.656 -4.555 1.00 97.81 68 ASN A N 1
ATOM 532 C CA . ASN A 1 68 ? -8.121 -5.561 -4.533 1.00 97.81 68 ASN A CA 1
ATOM 533 C C . ASN A 1 68 ? -8.550 -4.594 -3.424 1.00 97.81 68 ASN A C 1
ATOM 535 O O . ASN A 1 68 ? -8.452 -4.884 -2.229 1.00 97.81 68 ASN A O 1
ATOM 539 N N . VAL A 1 69 ? -8.958 -3.399 -3.836 1.00 97.12 69 VAL A N 1
ATOM 540 C CA . VAL A 1 69 ? -9.347 -2.288 -2.975 1.00 97.12 69 VAL A CA 1
ATOM 541 C C . VAL A 1 69 ? -10.758 -2.512 -2.459 1.00 97.12 69 VAL A C 1
ATOM 543 O O . VAL A 1 69 ? -11.743 -2.392 -3.187 1.00 97.12 69 VAL A O 1
ATOM 546 N N . THR A 1 70 ? -10.850 -2.741 -1.156 1.00 95.88 70 THR A N 1
ATOM 547 C CA . THR A 1 70 ? -12.114 -2.834 -0.426 1.00 95.88 70 THR A CA 1
ATOM 548 C C . THR A 1 70 ? -12.683 -1.449 -0.132 1.00 95.88 70 THR A C 1
ATOM 550 O O . THR A 1 70 ? -13.892 -1.243 -0.219 1.00 95.88 70 THR A O 1
ATOM 553 N N . CYS A 1 71 ? -11.824 -0.489 0.223 1.00 93.81 71 CYS A N 1
ATOM 554 C CA . CYS A 1 71 ? -12.241 0.868 0.558 1.00 93.81 71 CYS A CA 1
ATOM 555 C C . CYS A 1 71 ? -11.243 1.917 0.076 1.00 93.81 71 CYS A C 1
ATOM 557 O O . CYS A 1 71 ? -10.035 1.785 0.274 1.00 93.81 71 CYS A O 1
ATOM 559 N N . ASN A 1 72 ? -11.773 3.020 -0.446 1.00 94.12 72 ASN A N 1
ATOM 560 C CA . ASN A 1 72 ? -11.009 4.234 -0.688 1.00 94.12 72 ASN A CA 1
ATOM 561 C C . ASN A 1 72 ? -11.261 5.231 0.457 1.00 94.12 72 ASN A C 1
ATOM 563 O O . ASN A 1 72 ? -12.364 5.758 0.613 1.00 94.12 72 ASN A O 1
ATOM 567 N N . LEU A 1 73 ? -10.252 5.447 1.299 1.00 94.38 73 LEU A N 1
ATOM 568 C CA . LEU A 1 73 ? -10.366 6.246 2.520 1.00 94.38 73 LEU A CA 1
ATOM 569 C C . LEU A 1 73 ? -10.085 7.729 2.248 1.00 94.38 73 LEU A C 1
ATOM 571 O O . LEU A 1 73 ? -10.762 8.606 2.800 1.00 94.38 73 LEU A O 1
ATOM 575 N N . LYS A 1 74 ? -9.118 8.022 1.376 1.00 94.31 74 LYS A N 1
ATOM 576 C CA . LYS A 1 74 ? -8.700 9.380 1.007 1.00 94.31 74 LYS A CA 1
ATOM 577 C C . LYS A 1 74 ? -8.131 9.384 -0.409 1.00 94.31 74 LYS A C 1
ATOM 579 O O . LYS A 1 74 ? -7.447 8.442 -0.793 1.00 94.31 74 LYS A O 1
ATOM 584 N N . GLY A 1 75 ? -8.351 10.479 -1.134 1.00 92.75 75 GLY A N 1
ATOM 585 C CA . GLY A 1 75 ? -7.941 10.607 -2.532 1.00 92.75 75 GLY A CA 1
ATOM 586 C C . GLY A 1 75 ? -8.826 9.787 -3.468 1.00 92.75 75 GLY A C 1
ATOM 587 O O . GLY A 1 75 ? -9.783 9.158 -3.027 1.00 92.75 75 GLY A O 1
ATOM 588 N N . ASP A 1 76 ? -8.507 9.808 -4.760 1.00 88.56 76 ASP A N 1
ATOM 589 C CA . ASP A 1 76 ? -9.258 9.086 -5.786 1.00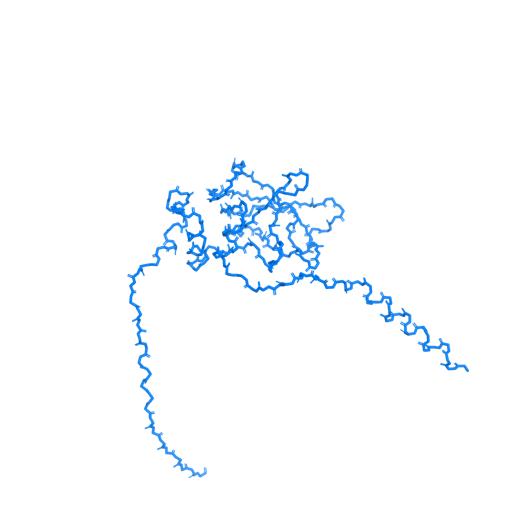 88.56 76 ASP A CA 1
ATOM 590 C C . ASP A 1 76 ? -8.390 8.024 -6.462 1.00 88.56 76 ASP A C 1
ATOM 592 O O . ASP A 1 76 ? -7.338 8.305 -7.055 1.00 88.56 76 ASP A O 1
ATOM 596 N N . VAL A 1 77 ? -8.880 6.789 -6.399 1.00 90.81 77 VAL A N 1
ATOM 597 C CA . VAL A 1 77 ? -8.373 5.625 -7.129 1.00 90.81 77 VAL A CA 1
ATOM 598 C C . VAL A 1 77 ? -9.526 4.960 -7.874 1.00 90.81 77 VAL A C 1
ATOM 600 O O . VAL A 1 77 ? -10.685 5.174 -7.528 1.00 90.81 77 VAL A O 1
ATOM 603 N N . GLN A 1 78 ? -9.220 4.167 -8.902 1.00 85.25 78 GLN A N 1
ATOM 604 C CA . GLN A 1 78 ? -10.222 3.408 -9.655 1.00 85.25 78 GLN A CA 1
ATOM 605 C C . GLN A 1 78 ? -10.316 1.974 -9.096 1.00 85.25 78 GLN A C 1
ATOM 607 O O . GLN A 1 78 ? -9.485 1.143 -9.452 1.00 85.25 78 GLN A O 1
ATOM 612 N N . PRO A 1 79 ? -11.270 1.670 -8.195 1.00 84.62 79 PRO A N 1
ATOM 613 C CA . PRO A 1 79 ? -11.526 0.309 -7.721 1.00 84.62 79 PRO A CA 1
ATOM 614 C C . PRO A 1 79 ? -12.178 -0.561 -8.819 1.00 84.62 79 PRO A C 1
ATOM 616 O O . PRO A 1 79 ? -12.680 -0.027 -9.811 1.00 84.62 79 PRO A O 1
ATOM 619 N N . PRO A 1 80 ? -12.237 -1.897 -8.650 1.00 91.12 80 PRO A N 1
ATOM 620 C CA . PRO A 1 80 ? -11.816 -2.654 -7.468 1.00 91.12 80 PRO A CA 1
ATOM 621 C C . PRO A 1 80 ? -10.334 -3.017 -7.464 1.00 91.12 80 PRO A C 1
ATOM 623 O O . PRO A 1 80 ? -9.828 -3.395 -6.422 1.00 91.12 80 PRO A O 1
ATOM 626 N N . ARG A 1 81 ? -9.623 -2.907 -8.588 1.00 95.94 81 ARG A N 1
ATOM 627 C CA . ARG A 1 81 ? -8.227 -3.345 -8.689 1.00 95.94 81 ARG A CA 1
ATOM 628 C C . ARG A 1 81 ? -7.320 -2.191 -9.045 1.00 95.94 81 ARG A C 1
ATOM 630 O O . ARG A 1 81 ? -7.576 -1.478 -10.010 1.00 95.94 81 ARG A O 1
ATOM 637 N N . ILE A 1 82 ? -6.248 -2.050 -8.281 1.00 97.19 82 ILE A N 1
ATOM 638 C CA . ILE A 1 82 ? -5.197 -1.073 -8.538 1.00 97.19 82 ILE A CA 1
ATOM 639 C C . ILE A 1 82 ? -3.847 -1.773 -8.611 1.00 97.19 82 ILE A C 1
ATOM 641 O O . ILE A 1 82 ? -3.631 -2.791 -7.957 1.00 97.19 82 ILE A O 1
ATOM 645 N N . ASN A 1 83 ? -2.933 -1.172 -9.363 1.00 97.38 83 ASN A N 1
ATOM 646 C CA . ASN A 1 83 ? -1.537 -1.576 -9.408 1.00 97.38 83 ASN A CA 1
ATOM 647 C C . ASN A 1 83 ? -0.713 -0.565 -8.622 1.00 97.38 83 ASN A C 1
ATOM 649 O O . ASN A 1 83 ? -0.738 0.623 -8.941 1.00 97.38 83 ASN A O 1
ATOM 653 N N . ILE A 1 84 ? -0.009 -1.048 -7.604 1.00 96.56 84 ILE A N 1
ATOM 654 C CA . ILE A 1 84 ? 0.942 -0.274 -6.813 1.00 96.56 84 ILE A CA 1
ATOM 655 C C . ILE A 1 84 ? 2.333 -0.652 -7.312 1.00 96.56 84 ILE A C 1
ATOM 657 O O . ILE A 1 84 ? 2.806 -1.760 -7.065 1.00 96.56 84 ILE A O 1
ATOM 661 N N . SER A 1 85 ? 2.955 0.242 -8.068 1.00 94.94 85 SER A N 1
ATOM 662 C CA . SER A 1 85 ? 4.323 0.081 -8.557 1.00 94.94 85 SER A CA 1
ATOM 663 C C . SER A 1 85 ? 5.331 0.326 -7.437 1.00 94.94 85 SER A C 1
ATOM 665 O O . SER A 1 85 ? 5.001 0.944 -6.430 1.00 94.94 85 SER A O 1
ATOM 667 N N . GLU A 1 86 ? 6.571 -0.127 -7.635 1.00 92.62 86 GLU A N 1
ATOM 668 C CA . GLU A 1 86 ? 7.698 0.156 -6.730 1.00 92.62 86 GLU A CA 1
ATOM 669 C C . GLU A 1 86 ? 7.516 -0.382 -5.296 1.00 92.62 86 GLU A C 1
ATOM 671 O O . GLU A 1 86 ? 8.188 0.068 -4.373 1.00 92.62 86 GLU A O 1
ATOM 676 N N . ALA A 1 87 ? 6.648 -1.381 -5.101 1.00 93.62 87 ALA A N 1
ATOM 677 C CA . ALA A 1 87 ? 6.586 -2.132 -3.850 1.00 93.62 87 ALA A CA 1
ATOM 678 C C . ALA A 1 87 ? 7.803 -3.066 -3.726 1.00 93.62 87 ALA A C 1
ATOM 680 O O . ALA A 1 87 ? 8.390 -3.473 -4.730 1.00 93.62 87 ALA A O 1
ATOM 681 N N . GLY A 1 88 ? 8.162 -3.449 -2.502 1.00 91.50 88 GLY A N 1
ATOM 682 C CA . GLY A 1 88 ? 9.382 -4.206 -2.216 1.00 91.50 88 GLY A CA 1
ATOM 683 C C . GLY A 1 88 ? 10.502 -3.329 -1.652 1.00 91.50 88 GLY A C 1
ATOM 684 O O . GLY A 1 88 ? 10.248 -2.263 -1.108 1.00 91.50 88 GLY A O 1
ATOM 685 N N . GLU A 1 89 ? 11.738 -3.801 -1.782 1.00 88.25 89 GLU A N 1
ATOM 686 C CA . GLU A 1 89 ? 12.982 -3.135 -1.376 1.00 88.25 89 GLU A CA 1
ATOM 687 C C . GLU A 1 89 ? 13.723 -2.605 -2.619 1.00 88.25 89 GLU A C 1
ATOM 689 O O . GLU A 1 89 ? 14.786 -3.099 -3.009 1.00 88.25 89 GLU A O 1
ATOM 694 N N . LEU A 1 90 ? 13.132 -1.628 -3.317 1.00 82.62 90 LEU A N 1
ATOM 695 C CA . LEU A 1 90 ? 13.664 -1.125 -4.591 1.00 82.62 90 LEU A CA 1
ATOM 696 C C . LEU A 1 90 ? 14.991 -0.373 -4.412 1.00 82.62 90 LEU A C 1
ATOM 698 O O . LEU A 1 90 ? 15.928 -0.543 -5.198 1.00 82.62 90 LEU A O 1
ATOM 702 N N . THR A 1 91 ? 15.074 0.460 -3.377 1.00 79.62 91 THR A N 1
ATOM 703 C CA . THR A 1 91 ? 16.266 1.241 -3.021 1.00 79.62 91 THR A CA 1
ATOM 704 C C . THR A 1 91 ? 16.427 1.261 -1.509 1.00 79.62 91 THR A C 1
ATOM 706 O O . THR A 1 91 ? 15.555 0.795 -0.793 1.00 79.62 91 THR A O 1
ATOM 709 N N . SER A 1 92 ? 17.494 1.871 -0.987 1.00 73.19 92 SER A N 1
ATOM 710 C CA . SER A 1 92 ? 17.630 2.086 0.456 1.00 73.19 92 SER A CA 1
ATOM 711 C C . SER A 1 92 ? 16.494 2.929 1.065 1.00 73.19 92 SER A C 1
ATOM 713 O O . SER A 1 92 ? 16.383 2.927 2.292 1.00 73.19 92 SER A O 1
ATOM 715 N N . CYS A 1 93 ? 15.680 3.630 0.262 1.00 73.19 93 CYS A N 1
ATOM 716 C CA . CYS A 1 93 ? 14.621 4.532 0.737 1.00 73.19 93 CYS A CA 1
ATOM 717 C C . CYS A 1 93 ? 13.214 4.056 0.359 1.00 73.19 93 CYS A C 1
ATOM 719 O O . CYS A 1 93 ? 12.253 4.711 0.740 1.00 73.19 93 CYS A O 1
ATOM 721 N N . HIS A 1 94 ? 13.113 2.955 -0.390 1.00 75.94 94 HIS A N 1
ATOM 722 C CA . HIS A 1 94 ? 11.851 2.389 -0.853 1.00 75.94 94 HIS A CA 1
ATOM 723 C C . HIS A 1 94 ? 11.768 0.937 -0.382 1.00 75.94 94 HIS A C 1
ATOM 725 O O . HIS A 1 94 ? 12.478 0.094 -0.934 1.00 75.94 94 HIS A O 1
ATOM 731 N N . HIS A 1 95 ? 10.981 0.675 0.667 1.00 84.69 95 HIS A N 1
ATOM 732 C CA . HIS A 1 95 ? 10.984 -0.585 1.435 1.00 84.69 95 HIS A CA 1
ATOM 733 C C . HIS A 1 95 ? 9.589 -1.056 1.868 1.00 84.69 95 HIS A C 1
ATOM 735 O O . HIS A 1 95 ? 9.427 -1.745 2.880 1.00 8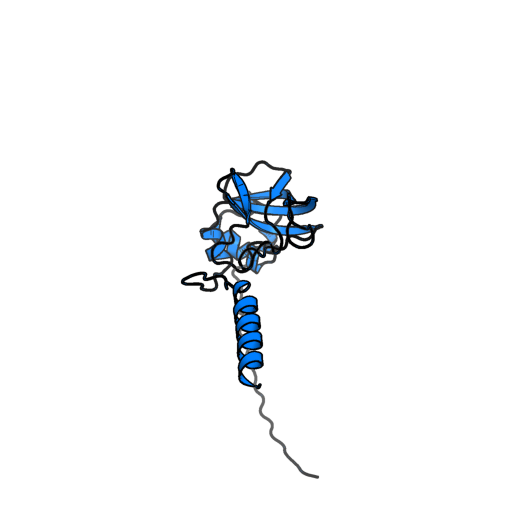4.69 95 HIS A O 1
ATOM 741 N N . THR A 1 96 ? 8.545 -0.690 1.133 1.00 91.75 96 THR A N 1
ATOM 742 C CA . THR A 1 96 ? 7.181 -1.088 1.474 1.00 91.75 96 THR A CA 1
ATOM 743 C C . THR A 1 96 ? 6.887 -2.484 0.941 1.00 91.75 96 THR A C 1
ATOM 745 O O . THR A 1 96 ? 6.569 -2.694 -0.231 1.00 91.75 96 THR A O 1
ATOM 748 N N . LEU A 1 97 ? 6.961 -3.461 1.844 1.00 93.25 97 LEU A N 1
ATOM 749 C CA . LEU A 1 97 ? 6.579 -4.842 1.573 1.00 93.25 97 LEU A CA 1
ATOM 750 C C . LEU A 1 97 ? 5.053 -4.999 1.594 1.00 93.25 97 LEU A C 1
ATOM 752 O O . LEU A 1 97 ? 4.394 -4.706 2.591 1.00 93.25 97 LEU A O 1
ATOM 756 N N . LEU A 1 98 ? 4.505 -5.552 0.514 1.00 95.31 98 LEU A N 1
ATOM 757 C CA . LEU A 1 98 ? 3.092 -5.889 0.354 1.00 95.31 98 LEU A CA 1
ATOM 758 C C . LEU A 1 98 ? 2.934 -7.375 -0.012 1.00 95.31 98 LEU A C 1
ATOM 760 O O . LEU A 1 98 ? 2.649 -7.680 -1.166 1.00 95.31 98 LEU A O 1
ATOM 764 N N . PRO A 1 99 ? 3.146 -8.317 0.924 1.00 95.81 99 PRO A N 1
ATOM 765 C CA . PRO A 1 99 ? 2.944 -9.747 0.688 1.00 95.81 99 PRO A CA 1
ATOM 766 C C . PRO A 1 99 ? 1.571 -10.088 0.093 1.00 95.81 99 PRO A C 1
ATOM 768 O O . PRO A 1 99 ? 0.560 -9.512 0.497 1.00 95.81 99 PRO A O 1
ATOM 771 N N . VAL A 1 100 ? 1.545 -11.069 -0.816 1.00 97.00 100 VAL A N 1
ATOM 772 C CA . VAL A 1 100 ? 0.306 -11.677 -1.336 1.00 97.00 100 VAL A CA 1
ATOM 773 C C . VAL A 1 100 ? -0.539 -12.221 -0.181 1.00 97.00 100 VAL A C 1
ATOM 775 O O . VAL A 1 100 ? 0.003 -12.661 0.833 1.00 97.00 100 VAL A O 1
ATOM 778 N N . ASP A 1 101 ? -1.862 -12.131 -0.324 1.00 97.50 101 ASP A N 1
ATOM 779 C CA . ASP A 1 101 ? -2.886 -12.433 0.686 1.00 97.50 101 ASP A CA 1
ATOM 780 C C . ASP A 1 101 ? -2.858 -11.509 1.919 1.00 97.50 101 ASP A C 1
ATOM 782 O O . ASP A 1 101 ? -3.720 -11.582 2.800 1.00 97.50 101 ASP A O 1
ATOM 786 N N . GLY A 1 102 ? -1.901 -10.581 1.981 1.00 97.25 102 GLY A N 1
ATOM 787 C CA . GLY A 1 102 ? -1.831 -9.563 3.011 1.00 97.25 102 GLY A CA 1
ATOM 788 C C . GLY A 1 102 ? -2.887 -8.480 2.801 1.00 97.25 102 GLY A C 1
ATOM 789 O O . GLY A 1 102 ? -3.165 -8.050 1.682 1.00 97.25 102 GLY A O 1
ATOM 790 N N . THR A 1 103 ? -3.484 -8.027 3.901 1.00 97.38 103 THR A N 1
ATOM 791 C CA . THR A 1 103 ? -4.500 -6.969 3.905 1.00 97.38 103 THR A CA 1
ATOM 792 C C . THR A 1 103 ? -3.977 -5.761 4.665 1.00 97.38 103 THR A C 1
ATOM 794 O O . THR A 1 103 ? -3.587 -5.882 5.828 1.00 97.38 103 THR A O 1
ATOM 797 N N . TYR A 1 104 ? -3.982 -4.598 4.017 1.00 97.56 104 TYR A N 1
ATOM 798 C CA . TYR A 1 104 ? -3.284 -3.409 4.499 1.00 97.56 104 TYR A CA 1
ATOM 799 C C . TYR A 1 104 ? -4.118 -2.146 4.324 1.00 97.56 104 TYR A C 1
ATOM 801 O O . TYR A 1 104 ? -4.950 -2.041 3.423 1.00 97.56 104 TYR A O 1
ATOM 809 N N . ILE A 1 105 ? -3.860 -1.174 5.195 1.00 97.06 105 ILE A N 1
ATOM 810 C CA . ILE A 1 105 ? -4.107 0.237 4.935 1.00 97.06 105 ILE A CA 1
ATOM 811 C C .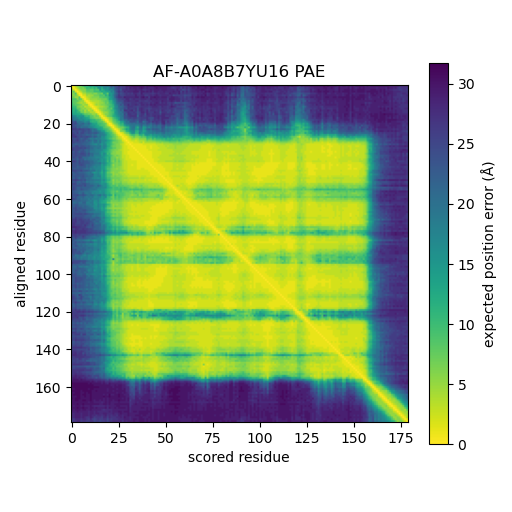 ILE A 1 105 ? -2.822 0.785 4.315 1.00 97.06 105 ILE A C 1
ATOM 813 O O . ILE A 1 105 ? -1.788 0.813 4.982 1.00 97.06 105 ILE A O 1
ATOM 817 N N . THR A 1 106 ? -2.879 1.193 3.054 1.00 96.69 106 THR A N 1
ATOM 818 C CA . THR A 1 106 ? -1.698 1.604 2.288 1.00 96.69 106 THR A CA 1
ATOM 819 C C . THR A 1 106 ? -1.802 3.074 1.918 1.00 96.69 106 THR A C 1
ATOM 821 O O . THR A 1 106 ? -2.834 3.516 1.402 1.00 96.69 106 THR A O 1
ATOM 824 N N . PHE A 1 107 ? -0.742 3.834 2.193 1.00 95.81 107 PHE A N 1
ATOM 825 C CA . PHE A 1 107 ? -0.641 5.234 1.792 1.00 95.81 107 PHE A CA 1
ATOM 826 C C . PHE A 1 107 ? 0.126 5.333 0.484 1.00 95.81 107 PHE A C 1
ATOM 828 O O . PHE A 1 107 ? 1.188 4.734 0.317 1.00 95.81 107 PHE A O 1
ATOM 835 N N . LEU A 1 108 ? -0.459 6.062 -0.457 1.00 95.56 108 LEU A N 1
ATOM 836 C CA . LEU A 1 108 ? -0.011 6.110 -1.835 1.00 95.56 108 LEU A CA 1
ATOM 837 C C . LEU A 1 108 ? 0.099 7.554 -2.309 1.00 95.56 108 LEU A C 1
ATOM 839 O O . LEU A 1 108 ? -0.627 8.453 -1.867 1.00 95.56 108 LEU A O 1
ATOM 843 N N . GLU A 1 109 ? 0.946 7.736 -3.306 1.00 94.69 109 GLU A N 1
ATOM 844 C CA . GLU A 1 109 ? 0.959 8.918 -4.143 1.00 94.69 109 GLU A CA 1
ATOM 845 C C . GLU A 1 109 ? 1.018 8.542 -5.624 1.00 94.69 109 GLU A C 1
ATOM 847 O O . GLU A 1 109 ? 0.992 7.366 -5.992 1.00 94.69 109 GLU A O 1
ATOM 852 N N . ARG A 1 110 ? 1.013 9.560 -6.485 1.00 94.75 110 ARG A N 1
ATOM 853 C CA . ARG A 1 110 ? 1.215 9.388 -7.922 1.00 94.75 110 ARG A CA 1
ATOM 854 C C . ARG A 1 110 ? 2.601 9.900 -8.267 1.00 94.75 110 ARG A C 1
ATOM 856 O O . ARG A 1 110 ? 2.884 11.063 -7.976 1.00 94.75 110 ARG A O 1
ATOM 863 N N . ASN A 1 111 ? 3.421 9.052 -8.878 1.00 91.81 111 ASN A N 1
ATOM 864 C CA . ASN A 1 111 ? 4.723 9.467 -9.392 1.00 91.81 111 ASN A CA 1
ATOM 865 C C . ASN A 1 111 ? 4.568 10.345 -10.654 1.00 91.81 111 ASN A C 1
ATOM 867 O O . ASN A 1 111 ? 3.449 10.657 -11.075 1.00 91.81 111 ASN A O 1
ATOM 871 N N . GLU A 1 112 ? 5.685 10.759 -11.257 1.00 91.94 112 GLU A N 1
ATOM 872 C CA . GLU A 1 112 ? 5.694 11.637 -12.442 1.00 91.94 112 GLU A CA 1
ATOM 873 C C . GLU A 1 112 ? 4.938 11.041 -13.644 1.00 91.94 112 GLU A C 1
ATOM 875 O O . GLU A 1 112 ? 4.301 11.776 -14.399 1.00 91.94 112 GLU A O 1
ATOM 880 N N . ASP A 1 113 ? 4.922 9.711 -13.763 1.00 92.62 113 ASP A N 1
ATOM 881 C CA . ASP A 1 113 ? 4.196 8.973 -14.803 1.00 92.62 113 ASP A CA 1
ATOM 882 C C . ASP A 1 113 ? 2.707 8.753 -14.463 1.00 92.62 113 ASP A C 1
ATOM 884 O O . ASP A 1 113 ? 1.957 8.157 -15.237 1.00 92.62 113 ASP A O 1
ATOM 888 N N . GLY A 1 114 ? 2.255 9.208 -13.291 1.00 92.31 114 GLY A N 1
ATOM 889 C CA . GLY A 1 114 ? 0.885 9.043 -12.803 1.00 92.31 114 GLY A CA 1
ATOM 890 C C . GLY A 1 114 ? 0.578 7.673 -12.184 1.00 92.31 114 GLY A C 1
ATOM 891 O O . GLY A 1 114 ? -0.570 7.439 -11.775 1.00 92.31 114 GLY A O 1
ATOM 892 N N . ASN A 1 115 ? 1.578 6.791 -12.083 1.00 94.38 115 ASN A N 1
ATOM 893 C CA . ASN A 1 115 ? 1.456 5.473 -11.464 1.00 94.38 115 ASN A CA 1
ATOM 894 C C . ASN A 1 115 ? 1.294 5.603 -9.950 1.00 94.38 115 ASN A C 1
ATOM 896 O O . ASN A 1 115 ? 1.886 6.487 -9.332 1.00 94.38 115 ASN A O 1
ATOM 900 N N . LEU A 1 116 ? 0.499 4.713 -9.352 1.00 96.38 116 LEU A N 1
ATOM 901 C CA . LEU A 1 116 ? 0.388 4.642 -7.898 1.00 96.38 116 LEU A CA 1
ATOM 902 C C . LEU A 1 116 ? 1.648 3.993 -7.331 1.00 96.38 116 LEU A C 1
ATOM 904 O O . LEU A 1 116 ? 2.007 2.893 -7.746 1.00 96.38 116 LEU A O 1
ATOM 908 N N . VAL A 1 117 ? 2.277 4.665 -6.376 1.00 94.62 117 VAL A N 1
ATOM 909 C CA . VAL A 1 117 ? 3.472 4.194 -5.669 1.00 94.62 117 VAL A CA 1
ATOM 910 C C . VAL A 1 117 ? 3.304 4.422 -4.163 1.00 94.62 117 VAL A C 1
ATOM 912 O O . VAL A 1 117 ? 2.508 5.285 -3.772 1.00 94.62 117 VAL A O 1
ATOM 915 N N . PRO A 1 118 ? 4.003 3.661 -3.307 1.00 94.12 118 PRO A N 1
ATOM 916 C CA . PRO A 1 118 ? 4.113 3.963 -1.882 1.00 94.12 118 PRO A CA 1
ATOM 917 C C . PRO A 1 118 ? 4.593 5.410 -1.641 1.00 94.12 118 PRO A C 1
ATOM 919 O O . PRO A 1 118 ? 5.592 5.834 -2.211 1.00 94.12 118 PRO A O 1
ATOM 922 N N . ASP A 1 119 ? 3.893 6.173 -0.794 1.00 91.06 119 ASP A N 1
ATOM 923 C CA . ASP A 1 119 ? 4.259 7.558 -0.424 1.00 91.06 119 ASP A CA 1
ATOM 924 C C . ASP A 1 119 ? 5.397 7.569 0.613 1.00 91.06 119 ASP A C 1
ATOM 926 O O . ASP A 1 119 ? 5.191 7.931 1.763 1.00 91.06 119 ASP A O 1
ATOM 930 N N . GLU A 1 120 ? 6.587 7.081 0.252 1.00 76.94 120 GLU A N 1
ATOM 931 C CA . GLU A 1 120 ? 7.682 6.747 1.187 1.00 76.94 120 GLU A CA 1
ATOM 932 C C . GLU A 1 120 ? 8.601 7.916 1.576 1.00 76.94 120 GLU A C 1
ATOM 934 O O . GLU A 1 120 ? 9.591 7.730 2.294 1.00 76.94 120 GLU A O 1
ATOM 939 N N . VAL A 1 121 ? 8.275 9.149 1.178 1.00 65.75 121 VAL A N 1
ATOM 940 C CA . VAL A 1 121 ? 9.095 10.321 1.508 1.00 65.75 121 VAL A CA 1
ATOM 941 C C . VAL A 1 121 ? 9.110 10.547 3.021 1.00 65.75 121 VAL A C 1
ATOM 943 O O . VAL A 1 121 ? 8.206 11.165 3.577 1.00 65.75 121 VAL A O 1
ATOM 946 N N . ASN A 1 122 ? 10.205 10.135 3.671 1.00 63.53 122 ASN A N 1
ATOM 947 C CA . ASN A 1 122 ? 10.448 10.268 5.113 1.00 63.53 122 ASN A CA 1
ATOM 948 C C . ASN A 1 122 ? 9.767 9.206 6.006 1.00 63.53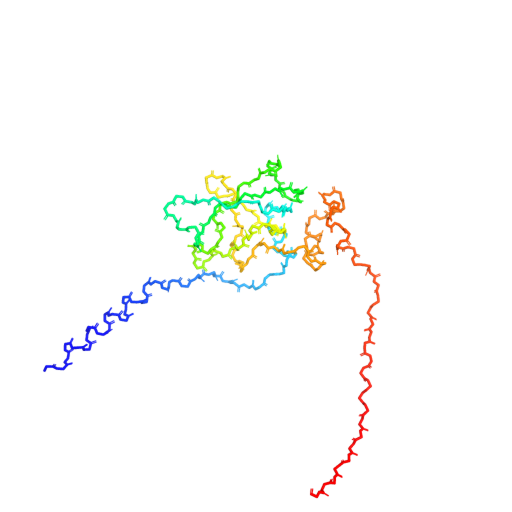 122 ASN A C 1
ATOM 950 O O . ASN A 1 122 ? 9.521 9.460 7.187 1.00 63.53 122 ASN A O 1
ATOM 954 N N . TYR A 1 123 ? 9.513 7.998 5.484 1.00 71.00 123 TYR A N 1
ATOM 955 C CA . TYR A 1 123 ? 8.863 6.916 6.239 1.00 71.00 123 TYR A CA 1
ATOM 956 C C . TYR A 1 123 ? 9.594 5.575 6.099 1.00 71.00 123 TYR A C 1
ATOM 958 O O . TYR A 1 123 ? 10.248 5.309 5.100 1.00 71.00 123 TYR A O 1
ATOM 966 N N . LEU A 1 124 ? 9.503 4.727 7.131 1.00 67.75 124 LEU A N 1
ATOM 967 C CA . LEU A 1 124 ? 10.083 3.372 7.113 1.00 67.75 124 LEU A CA 1
ATOM 968 C C . LEU A 1 124 ? 9.180 2.352 6.404 1.00 67.75 124 LEU A C 1
ATOM 970 O O . LEU A 1 124 ? 9.660 1.329 5.934 1.00 67.75 124 LEU A O 1
ATOM 974 N N . SER A 1 125 ? 7.873 2.603 6.398 1.00 79.62 125 SER A N 1
ATOM 975 C CA . SER A 1 125 ? 6.854 1.847 5.673 1.00 79.62 125 SER A CA 1
ATOM 976 C C . SER A 1 125 ? 5.573 2.670 5.671 1.00 79.62 125 SER A C 1
ATOM 978 O O . SER A 1 125 ? 5.295 3.384 6.640 1.00 79.62 125 SER A O 1
ATOM 980 N N . VAL A 1 126 ? 4.795 2.540 4.601 1.00 89.88 126 VAL A N 1
ATOM 981 C CA . VAL A 1 126 ? 3.488 3.188 4.443 1.00 89.88 126 VAL A CA 1
ATOM 982 C C . VAL A 1 126 ? 2.341 2.196 4.255 1.00 89.88 126 VAL A C 1
ATOM 984 O O . VAL A 1 126 ? 1.227 2.572 3.886 1.00 89.88 126 VAL A O 1
ATOM 987 N N . ALA A 1 127 ? 2.603 0.917 4.526 1.00 94.31 127 ALA A N 1
ATOM 988 C CA . ALA A 1 127 ? 1.604 -0.138 4.560 1.00 94.31 127 ALA A CA 1
ATOM 989 C C . ALA A 1 127 ? 1.429 -0.649 5.991 1.00 94.31 127 ALA A C 1
ATOM 991 O O . ALA A 1 127 ? 2.353 -1.180 6.610 1.00 94.31 127 ALA A O 1
ATOM 992 N N . PHE A 1 128 ? 0.215 -0.509 6.512 1.00 94.62 128 PHE A N 1
ATOM 993 C CA . PHE A 1 128 ? -0.110 -0.819 7.896 1.00 94.62 128 PHE A CA 1
ATOM 994 C C . PHE A 1 128 ? -1.144 -1.941 7.965 1.00 94.62 128 PHE A C 1
ATOM 996 O O . PHE A 1 128 ? -2.179 -1.854 7.302 1.00 94.62 128 PHE A O 1
ATOM 1003 N N . PRO A 1 129 ? -0.939 -2.987 8.782 1.00 95.06 129 PRO A N 1
ATOM 1004 C CA . PRO A 1 129 ? -2.000 -3.953 9.037 1.00 95.06 129 PRO A CA 1
ATOM 1005 C C . PRO A 1 129 ? -3.188 -3.257 9.728 1.00 95.06 129 PRO A C 1
ATOM 1007 O O . PRO A 1 129 ? -2.975 -2.296 10.479 1.00 95.06 129 PRO A O 1
ATOM 1010 N N . PRO A 1 130 ? -4.433 -3.729 9.533 1.00 94.62 130 PRO A N 1
ATOM 1011 C CA . PRO A 1 130 ? -5.627 -3.131 10.127 1.00 94.62 130 PRO A CA 1
ATOM 1012 C C . PRO A 1 130 ? -5.746 -3.488 11.619 1.00 94.62 130 PRO A C 1
ATOM 1014 O O . PRO A 1 130 ? -6.663 -4.183 12.038 1.00 94.62 130 PRO A O 1
ATOM 1017 N N . THR A 1 131 ? -4.801 -3.042 12.446 1.00 94.94 131 THR A N 1
ATOM 1018 C CA . THR A 1 131 ? -4.912 -3.127 13.908 1.00 94.94 131 THR A CA 1
ATOM 1019 C C . THR A 1 131 ? -5.759 -1.976 14.439 1.00 94.94 131 THR A C 1
ATOM 1021 O O . THR A 1 131 ? -5.958 -0.968 13.759 1.00 94.94 131 THR A O 1
ATOM 1024 N N . LYS A 1 132 ? -6.237 -2.096 15.681 1.00 93.75 132 LYS A N 1
ATOM 1025 C CA . LYS A 1 132 ? -7.003 -1.039 16.350 1.00 93.75 132 LYS A CA 1
ATOM 1026 C C . LYS A 1 132 ? -6.260 0.300 16.346 1.00 93.75 132 LYS A C 1
ATOM 1028 O O . LYS A 1 132 ? -6.853 1.326 16.030 1.00 93.75 132 LYS A O 1
ATOM 1033 N N . GLU A 1 133 ? -4.968 0.279 16.654 1.00 92.56 133 GLU A N 1
ATOM 1034 C CA . GLU A 1 133 ? -4.118 1.466 16.760 1.00 92.56 133 GLU A CA 1
ATOM 1035 C C . GLU A 1 133 ? -3.946 2.152 15.398 1.00 92.56 133 GLU A C 1
ATOM 1037 O O . GLU A 1 133 ? -4.126 3.365 15.288 1.00 92.56 133 GLU A O 1
ATOM 1042 N N . ASN A 1 134 ? -3.666 1.379 14.344 1.00 94.38 134 ASN A N 1
ATOM 1043 C CA . ASN A 1 134 ? -3.478 1.917 12.996 1.00 94.38 134 ASN A CA 1
ATOM 1044 C C . ASN A 1 134 ? -4.792 2.465 12.430 1.00 94.38 134 ASN A C 1
ATOM 1046 O O . ASN A 1 134 ? -4.823 3.560 11.871 1.00 94.38 134 ASN A O 1
ATOM 1050 N N . VAL A 1 135 ? -5.892 1.731 12.619 1.00 94.94 135 VAL A N 1
ATOM 1051 C CA . VAL A 1 135 ? -7.229 2.158 12.191 1.00 94.94 135 VAL A CA 1
ATOM 1052 C C . VAL A 1 135 ? -7.645 3.436 12.913 1.00 94.94 135 VAL A C 1
ATOM 1054 O O . VAL A 1 135 ? -8.186 4.338 12.276 1.00 94.94 135 VAL A O 1
ATOM 1057 N N . GLN A 1 136 ? -7.373 3.544 14.217 1.00 93.19 136 GLN A N 1
ATOM 1058 C CA . GLN A 1 136 ? -7.643 4.762 14.975 1.00 93.19 136 GLN A CA 1
ATOM 1059 C C . GLN A 1 136 ? -6.822 5.943 14.441 1.00 93.19 136 GLN A C 1
ATOM 1061 O O . GLN A 1 136 ? -7.399 6.992 14.163 1.00 93.19 136 GLN A O 1
ATOM 1066 N N . GLY A 1 137 ? -5.515 5.764 14.220 1.00 92.19 137 GLY A N 1
ATOM 1067 C CA . GLY A 1 137 ? -4.668 6.824 13.669 1.00 92.19 137 GLY A CA 1
ATOM 1068 C C . GLY A 1 137 ? -5.148 7.309 12.297 1.00 92.19 137 GLY A C 1
ATOM 1069 O O . GLY A 1 137 ? -5.222 8.508 12.041 1.00 92.19 137 GLY A O 1
ATOM 1070 N N . VAL A 1 138 ? -5.570 6.392 11.425 1.00 93.69 138 VAL A N 1
ATOM 1071 C CA . VAL A 1 138 ? -6.145 6.752 10.121 1.00 93.69 138 VAL A CA 1
ATOM 1072 C C . VAL A 1 138 ? -7.490 7.459 10.283 1.00 93.69 138 VAL A C 1
ATOM 1074 O O . VAL A 1 138 ? -7.726 8.459 9.607 1.00 93.69 138 VAL A O 1
ATOM 1077 N N . ALA A 1 139 ? -8.359 6.993 11.186 1.00 93.44 139 ALA A N 1
ATOM 1078 C CA . ALA A 1 139 ? -9.664 7.603 11.449 1.00 93.44 139 ALA A CA 1
ATOM 1079 C C . ALA A 1 139 ? -9.552 9.072 11.887 1.00 93.44 139 ALA A C 1
ATOM 1081 O O . ALA A 1 139 ? -10.371 9.890 11.465 1.00 93.44 139 ALA A O 1
ATOM 1082 N N . GLU A 1 140 ? -8.536 9.402 12.690 1.00 90.12 140 GLU A N 1
ATOM 1083 C CA . GLU A 1 140 ? -8.235 10.772 13.123 1.00 90.12 140 GLU A CA 1
ATOM 1084 C C . GLU A 1 140 ? -7.911 11.695 11.937 1.00 90.12 140 GLU A C 1
ATOM 1086 O O . GLU A 1 140 ? -8.309 12.859 11.939 1.00 90.12 140 GLU A O 1
ATOM 1091 N N . ALA A 1 141 ? -7.253 11.171 10.899 1.00 88.31 141 ALA A N 1
ATOM 1092 C CA . ALA A 1 141 ? -6.854 11.940 9.723 1.00 88.31 141 ALA A CA 1
ATOM 1093 C C . ALA A 1 141 ? -7.928 12.016 8.626 1.00 88.31 141 ALA A C 1
ATOM 1095 O O . ALA A 1 141 ? -8.071 13.051 7.974 1.00 88.31 141 ALA A O 1
ATOM 1096 N N . VAL A 1 142 ? -8.662 10.925 8.374 1.00 89.69 142 VAL A N 1
ATOM 1097 C CA . VAL A 1 142 ? -9.615 10.855 7.246 1.00 89.69 142 VAL A CA 1
ATOM 1098 C C . VAL A 1 142 ? -11.031 11.286 7.618 1.00 89.69 142 VAL A C 1
ATOM 1100 O O . VAL A 1 142 ? -11.804 11.650 6.728 1.00 89.69 142 VAL A O 1
ATOM 1103 N N . GLY A 1 143 ? -11.370 11.252 8.912 1.00 85.81 143 GLY A N 1
ATOM 1104 C CA . GLY A 1 143 ? -12.721 11.492 9.417 1.00 85.81 143 GLY A CA 1
ATOM 1105 C C . GLY A 1 143 ? -13.743 10.459 8.921 1.00 85.81 143 GLY A C 1
ATOM 1106 O O . GLY A 1 143 ? -13.523 9.754 7.941 1.00 85.81 143 GLY A O 1
ATOM 1107 N N . ASN A 1 144 ? -14.887 10.351 9.606 1.00 83.75 144 ASN A N 1
ATOM 1108 C CA . ASN A 1 144 ? -16.048 9.543 9.186 1.00 83.75 144 ASN A CA 1
ATOM 1109 C C . ASN A 1 144 ? -15.697 8.145 8.630 1.00 83.75 144 ASN A C 1
ATOM 1111 O O . ASN A 1 144 ? -16.232 7.703 7.612 1.00 83.75 144 ASN A O 1
ATOM 1115 N N . LEU A 1 145 ? -14.794 7.431 9.314 1.00 89.06 145 LEU A N 1
ATOM 1116 C CA . LEU A 1 145 ? -14.297 6.127 8.867 1.00 89.06 145 LEU A CA 1
ATOM 1117 C C . LEU A 1 145 ? -15.430 5.111 8.649 1.00 89.06 145 LEU A C 1
ATOM 1119 O O . LEU A 1 145 ? -15.355 4.288 7.743 1.00 89.06 145 LEU A O 1
ATOM 1123 N N . LYS A 1 146 ? -16.498 5.197 9.450 1.00 88.00 146 LYS A N 1
ATOM 1124 C CA . LYS A 1 146 ? -17.676 4.329 9.343 1.00 88.00 146 LYS A CA 1
ATOM 1125 C C . LYS A 1 146 ? -18.370 4.423 7.986 1.00 88.00 146 LYS A C 1
ATOM 1127 O O . LYS A 1 146 ? -18.825 3.400 7.490 1.00 88.00 146 LYS A O 1
ATOM 1132 N N . ASP A 1 147 ? -18.406 5.611 7.394 1.00 88.19 147 ASP A N 1
ATOM 1133 C CA . ASP A 1 147 ? -19.067 5.837 6.108 1.00 88.19 147 ASP A CA 1
ATOM 1134 C C . ASP A 1 147 ? -18.139 5.465 4.948 1.00 88.19 147 ASP A C 1
ATOM 1136 O O . ASP A 1 147 ? -18.575 4.900 3.949 1.00 88.19 147 ASP A O 1
ATOM 1140 N N . LYS A 1 148 ? -16.838 5.740 5.101 1.00 89.94 148 LYS A N 1
ATOM 1141 C CA . LYS A 1 148 ? -15.816 5.471 4.079 1.00 89.94 148 LYS A CA 1
ATOM 1142 C C . LYS A 1 148 ? -15.419 3.999 3.990 1.00 89.94 148 LYS A C 1
ATOM 1144 O O . LYS A 1 148 ? -15.139 3.503 2.905 1.00 89.94 148 LYS A O 1
ATOM 1149 N N . CYS A 1 149 ? -15.341 3.309 5.126 1.00 92.75 149 CYS A N 1
ATOM 1150 C CA . CYS A 1 149 ? -14.948 1.907 5.188 1.00 92.75 149 CYS A CA 1
ATOM 1151 C C . CYS A 1 149 ? -15.569 1.178 6.390 1.00 92.75 149 CYS A C 1
ATOM 1153 O O . CYS A 1 149 ? -14.906 0.957 7.412 1.00 92.75 149 CYS A O 1
ATOM 1155 N N . PRO A 1 150 ? -16.830 0.727 6.264 1.00 90.94 150 PRO A N 1
ATOM 1156 C CA . PRO A 1 150 ? -17.511 -0.035 7.310 1.00 90.94 150 PRO A CA 1
ATOM 1157 C C . PRO A 1 150 ? -16.740 -1.287 7.753 1.00 90.94 150 PRO A C 1
ATOM 1159 O O . PRO A 1 150 ? -16.811 -1.677 8.918 1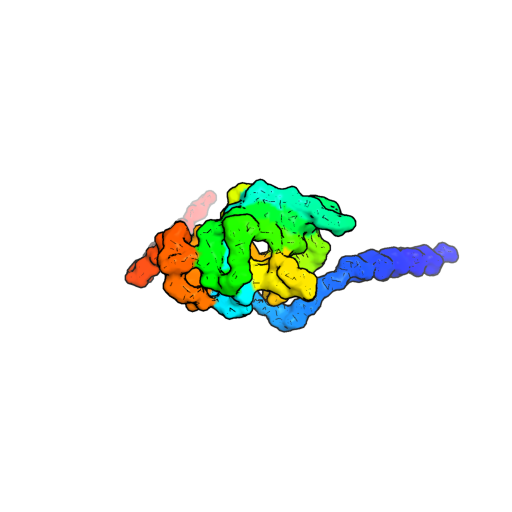.00 90.94 150 PRO A O 1
ATOM 1162 N N . GLN A 1 151 ? -15.972 -1.889 6.835 1.00 90.62 151 GLN A N 1
ATOM 1163 C CA . GLN A 1 151 ? -15.236 -3.132 7.070 1.00 90.62 151 GLN A CA 1
ATOM 1164 C C . GLN A 1 151 ? -14.186 -3.018 8.176 1.00 90.62 151 GLN A C 1
ATOM 1166 O O . GLN A 1 151 ? -14.030 -3.961 8.939 1.00 90.62 151 GLN A O 1
ATOM 1171 N N . ILE A 1 152 ? -13.522 -1.868 8.329 1.00 91.06 152 ILE A N 1
ATOM 1172 C CA . ILE A 1 152 ? -12.516 -1.656 9.389 1.00 91.06 152 ILE A CA 1
ATOM 1173 C C . ILE A 1 152 ? -12.998 -0.716 10.493 1.00 91.06 152 ILE A C 1
ATOM 1175 O O . ILE A 1 152 ? -12.357 -0.608 11.532 1.00 91.06 152 ILE A O 1
ATOM 1179 N N . ALA A 1 153 ? -14.151 -0.063 10.326 1.00 87.94 153 ALA A N 1
ATOM 1180 C CA . ALA A 1 153 ? -14.661 0.911 11.290 1.00 87.94 153 ALA A CA 1
ATOM 1181 C C . ALA A 1 153 ? -14.873 0.334 12.702 1.00 87.94 153 ALA A C 1
ATOM 1183 O O . ALA A 1 153 ? -14.711 1.041 13.696 1.00 87.94 153 ALA A O 1
ATOM 1184 N N . HIS A 1 154 ? -15.203 -0.956 12.807 1.00 86.94 154 HIS A N 1
ATOM 1185 C CA . HIS A 1 154 ? -15.378 -1.634 14.093 1.00 86.94 154 HIS A CA 1
ATOM 1186 C C . HIS A 1 154 ? -14.068 -1.766 14.888 1.00 86.94 154 HIS A C 1
ATOM 1188 O O . HIS A 1 154 ? -14.106 -1.785 16.115 1.00 86.94 154 HIS A O 1
ATOM 1194 N N . LEU A 1 155 ? -12.919 -1.796 14.206 1.00 84.31 155 LEU A N 1
ATOM 1195 C CA . LEU A 1 155 ? -11.596 -1.900 14.824 1.00 84.31 155 LEU A CA 1
ATOM 1196 C C . LEU A 1 155 ? -11.153 -0.569 15.439 1.00 84.31 155 LEU A C 1
ATOM 1198 O O . LEU A 1 155 ? -10.462 -0.570 16.450 1.00 84.31 155 LEU A O 1
ATOM 1202 N N . GLY A 1 156 ? -11.590 0.560 14.871 1.00 68.19 156 GLY A N 1
ATOM 1203 C CA . GLY A 1 156 ? -11.280 1.904 15.373 1.00 68.19 156 GLY A CA 1
ATOM 1204 C C . GLY A 1 156 ? -12.142 2.354 16.556 1.00 68.19 156 GLY A C 1
ATOM 1205 O O . GLY A 1 156 ? -11.773 3.289 17.264 1.00 68.19 156 GLY A O 1
ATOM 1206 N N . ASN A 1 157 ? -13.271 1.687 16.818 1.00 62.31 157 ASN A N 1
ATOM 1207 C CA . ASN A 1 157 ? -14.162 2.003 17.937 1.00 62.31 157 ASN A CA 1
ATOM 1208 C C . ASN A 1 157 ? -13.627 1.431 19.259 1.00 62.31 157 ASN A C 1
ATOM 1210 O O . ASN A 1 157 ? -14.241 0.591 19.915 1.00 62.31 157 ASN A O 1
ATOM 1214 N N . GLY A 1 158 ? -12.467 1.927 19.686 1.00 50.66 158 GLY A N 1
ATOM 1215 C CA . GLY A 1 158 ? -12.104 1.919 21.091 1.00 50.66 158 GLY A CA 1
ATOM 1216 C C . GLY A 1 158 ? -12.978 2.924 21.830 1.00 50.66 158 GLY A C 1
ATOM 1217 O O . GLY A 1 158 ? -12.793 4.129 21.693 1.00 50.66 158 GLY A O 1
ATOM 1218 N N . SER A 1 159 ? -13.934 2.428 22.610 1.00 38.25 159 SER A N 1
ATOM 1219 C CA . SER A 1 159 ? -14.662 3.197 23.615 1.00 38.25 159 SER A CA 1
ATOM 1220 C C . SER A 1 159 ? -13.742 4.201 24.321 1.00 38.25 159 SER A C 1
ATOM 1222 O O . SER A 1 159 ? -12.714 3.817 24.880 1.00 38.25 159 SER A O 1
ATOM 1224 N N . LYS A 1 160 ? -14.139 5.478 24.378 1.00 47.34 160 LYS A N 1
ATOM 1225 C CA . LYS A 1 160 ? -13.725 6.355 25.481 1.00 47.34 160 LYS A CA 1
ATOM 1226 C C . LYS A 1 160 ? -14.178 5.663 26.771 1.00 47.34 160 LYS A C 1
ATOM 1228 O O . LYS A 1 160 ? -15.364 5.692 27.081 1.00 47.34 160 LYS A O 1
ATOM 1233 N N . GLY A 1 161 ? -13.286 4.966 27.472 1.00 38.03 161 GLY A N 1
ATOM 1234 C CA . GLY A 1 161 ? -13.706 4.159 28.614 1.00 38.03 161 GLY A CA 1
ATOM 1235 C C . GLY A 1 161 ? -12.579 3.431 29.332 1.00 38.03 161 GLY A C 1
ATOM 1236 O O . GLY A 1 161 ? -12.188 2.345 28.931 1.00 38.03 161 GLY A O 1
ATOM 1237 N N . VAL A 1 162 ? -12.194 4.022 30.465 1.00 36.25 162 VAL A N 1
ATOM 1238 C CA . VAL A 1 162 ? -11.509 3.425 31.623 1.00 36.25 162 VAL A CA 1
ATOM 1239 C C . VAL A 1 162 ? -10.004 3.182 31.467 1.00 36.25 162 VAL A C 1
ATOM 1241 O O . VAL A 1 162 ? -9.533 2.099 31.137 1.00 36.25 162 VAL A O 1
ATOM 1244 N N . SER A 1 163 ? -9.244 4.213 31.850 1.00 35.59 163 SER A N 1
ATOM 1245 C CA . SER A 1 163 ? -7.930 4.044 32.470 1.00 35.59 163 SER A CA 1
ATOM 1246 C C . SER A 1 163 ? -8.092 3.141 33.696 1.00 35.59 163 SER A C 1
ATOM 1248 O O . SER A 1 163 ? -8.599 3.570 34.733 1.00 35.59 163 SER A O 1
ATOM 1250 N N . VAL A 1 164 ? -7.722 1.869 33.567 1.00 38.66 164 VAL A N 1
ATOM 1251 C CA . VAL A 1 164 ? -7.495 1.014 34.729 1.00 38.66 164 VAL A CA 1
ATOM 1252 C C . VAL A 1 164 ? -6.109 1.379 35.241 1.00 38.66 164 VAL A C 1
ATOM 1254 O O . VAL A 1 164 ? -5.099 0.913 34.717 1.00 38.66 164 VAL A O 1
ATOM 1257 N N . SER A 1 165 ? -6.062 2.252 36.248 1.00 34.75 165 SER A N 1
ATOM 1258 C CA . SER A 1 165 ? -4.879 2.416 37.088 1.00 34.75 165 SER A CA 1
ATOM 1259 C C . SER A 1 165 ? -4.519 1.051 37.667 1.00 34.75 165 SER A C 1
ATOM 1261 O O . SER A 1 165 ? -5.163 0.572 38.601 1.00 34.75 165 SER A O 1
ATOM 1263 N N . VAL A 1 166 ? -3.495 0.412 37.106 1.00 38.59 166 VAL A N 1
ATOM 1264 C CA . VAL A 1 166 ? -2.854 -0.746 37.721 1.00 38.59 166 VAL A CA 1
ATOM 1265 C C . VAL A 1 166 ? -2.122 -0.226 38.954 1.00 38.59 166 VAL A C 1
ATOM 1267 O O . VAL A 1 166 ? -1.035 0.342 38.875 1.00 38.59 166 VAL A O 1
ATOM 1270 N N . MET A 1 167 ? -2.778 -0.355 40.104 1.00 35.06 167 MET A N 1
ATOM 1271 C CA . MET A 1 167 ? -2.206 -0.080 41.412 1.00 35.06 167 MET A CA 1
ATOM 1272 C C . MET A 1 167 ? -1.116 -1.129 41.669 1.00 35.06 167 MET A C 1
ATOM 1274 O O . MET A 1 167 ? -1.405 -2.275 42.007 1.00 35.06 167 MET A O 1
ATOM 1278 N N . PHE A 1 168 ? 0.144 -0.746 41.456 1.00 34.38 168 PHE A N 1
ATOM 1279 C CA . PHE A 1 168 ? 1.309 -1.515 41.884 1.00 34.38 168 PHE A CA 1
ATOM 1280 C C . PHE A 1 168 ? 1.291 -1.625 43.414 1.00 34.38 168 PHE A C 1
ATOM 1282 O O . PHE A 1 168 ? 1.693 -0.701 44.120 1.00 34.38 168 PHE A O 1
ATOM 1289 N N . ILE A 1 169 ? 0.829 -2.759 43.940 1.00 40.75 169 ILE A N 1
ATOM 1290 C CA . ILE A 1 169 ? 1.079 -3.141 45.330 1.00 40.75 169 ILE A CA 1
ATOM 1291 C C . ILE A 1 169 ? 2.458 -3.806 45.361 1.00 40.75 169 ILE A C 1
ATOM 1293 O O . ILE A 1 169 ? 2.598 -5.010 45.161 1.00 40.75 169 ILE A O 1
ATOM 1297 N N . LEU A 1 170 ? 3.493 -2.997 45.586 1.00 37.38 170 LEU A N 1
ATOM 1298 C CA . LEU A 1 170 ? 4.803 -3.471 46.029 1.00 37.38 170 LEU A CA 1
ATOM 1299 C C .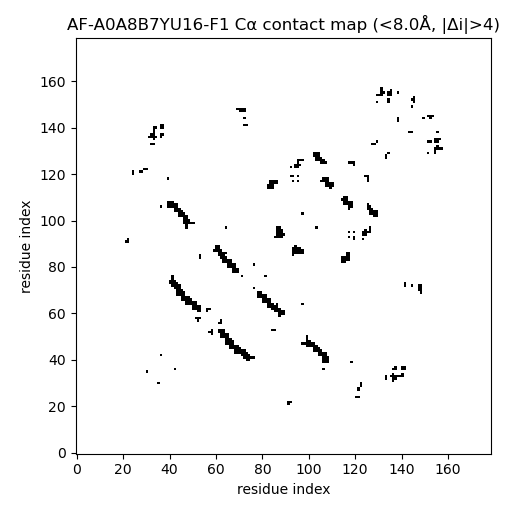 LEU A 1 170 ? 4.666 -3.940 47.483 1.00 37.38 170 LEU A C 1
ATOM 1301 O O . LEU A 1 170 ? 4.741 -3.144 48.417 1.00 37.38 170 LEU A O 1
ATOM 1305 N N . SER A 1 171 ? 4.438 -5.238 47.681 1.00 39.84 171 SER A N 1
ATOM 1306 C CA . SER A 1 171 ? 4.665 -5.871 48.979 1.00 39.84 171 SER A CA 1
ATOM 1307 C C . SER A 1 171 ? 6.164 -6.139 49.119 1.00 39.84 171 SER A C 1
ATOM 1309 O O . SER A 1 171 ? 6.718 -7.020 48.465 1.00 39.84 171 SER A O 1
ATOM 1311 N N . LEU A 1 172 ? 6.826 -5.325 49.945 1.00 45.53 172 LEU A N 1
ATOM 1312 C CA . LEU A 1 172 ? 8.118 -5.659 50.531 1.00 45.53 172 LEU A CA 1
ATOM 1313 C C . LEU A 1 172 ? 7.925 -6.811 51.522 1.00 45.53 172 LEU A C 1
ATOM 1315 O O . LEU A 1 172 ? 7.281 -6.619 52.552 1.00 45.53 172 LEU A O 1
ATOM 1319 N N . THR A 1 173 ? 8.609 -7.928 51.302 1.00 41.72 173 THR A N 1
ATOM 1320 C CA . THR A 1 173 ? 9.141 -8.743 52.399 1.00 41.72 173 THR A CA 1
ATOM 1321 C C . THR A 1 173 ? 10.556 -9.198 52.054 1.00 41.72 173 THR A C 1
ATOM 1323 O O . THR A 1 173 ? 10.793 -10.083 51.238 1.00 41.72 173 THR A O 1
ATOM 1326 N N . MET A 1 174 ? 11.520 -8.534 52.694 1.00 37.66 174 MET A N 1
ATOM 1327 C CA . MET A 1 174 ? 12.868 -9.049 52.908 1.00 37.66 174 MET A CA 1
ATOM 1328 C C . MET A 1 174 ? 12.789 -10.316 53.765 1.00 37.66 174 MET A C 1
ATOM 1330 O O . MET A 1 174 ? 12.161 -10.289 54.820 1.00 37.66 174 MET A O 1
ATOM 1334 N N . ALA A 1 175 ? 13.520 -11.361 53.385 1.00 39.59 175 ALA A N 1
ATOM 1335 C CA . ALA A 1 175 ? 14.192 -12.238 54.340 1.00 39.59 175 ALA A CA 1
ATOM 1336 C C . ALA A 1 175 ? 15.350 -12.955 53.631 1.00 39.59 175 ALA A C 1
ATOM 1338 O O . ALA A 1 175 ? 15.161 -13.929 52.909 1.00 39.59 175 ALA A O 1
ATOM 1339 N N . ALA A 1 176 ? 16.553 -12.422 53.832 1.00 43.19 176 ALA A N 1
ATOM 1340 C CA . ALA A 1 176 ? 17.801 -13.162 53.710 1.00 43.19 176 ALA A CA 1
ATOM 1341 C C . ALA A 1 176 ? 17.890 -14.207 54.836 1.00 43.19 176 ALA A C 1
ATOM 1343 O O . ALA A 1 176 ? 17.418 -13.913 55.927 1.00 43.19 176 ALA A O 1
ATOM 1344 N N . ILE A 1 177 ? 18.512 -15.362 54.567 1.00 37.12 177 ILE A N 1
ATOM 1345 C CA . ILE A 1 177 ? 19.270 -16.271 55.466 1.00 37.12 177 ILE A CA 1
ATOM 1346 C C . ILE A 1 177 ? 19.823 -17.361 54.518 1.00 37.12 177 ILE A C 1
ATOM 1348 O O . ILE A 1 177 ? 19.048 -18.075 53.893 1.00 37.12 177 ILE A O 1
ATOM 1352 N N . ILE A 1 178 ? 21.085 -17.287 54.083 1.00 39.72 178 ILE A N 1
ATOM 1353 C CA . ILE A 1 178 ? 22.269 -17.951 54.669 1.00 39.72 178 ILE A CA 1
ATOM 1354 C C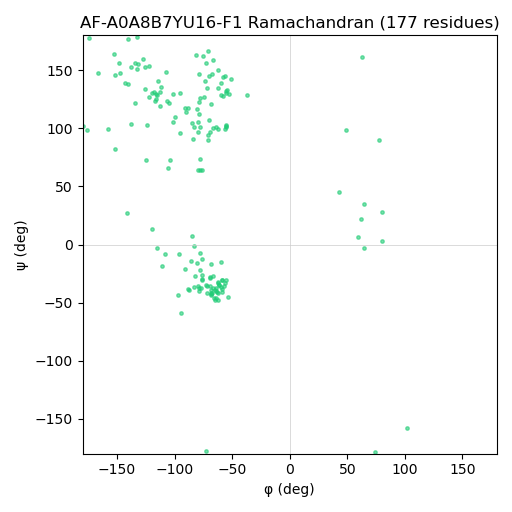 . ILE A 1 178 ? 22.049 -19.450 54.936 1.00 39.72 178 ILE A C 1
ATOM 1356 O O . ILE A 1 178 ? 21.533 -19.813 55.991 1.00 39.72 178 ILE A O 1
ATOM 1360 N N . LEU A 1 179 ? 22.524 -20.287 54.006 1.00 43.25 179 LEU A N 1
ATOM 1361 C CA . LEU A 1 179 ? 23.435 -21.421 54.239 1.00 43.25 179 LEU A CA 1
ATOM 1362 C C . LEU A 1 179 ? 23.978 -21.934 52.900 1.00 43.25 179 LEU A C 1
ATOM 1364 O O . LEU A 1 179 ? 23.159 -22.140 51.979 1.00 43.25 179 LEU A O 1
#